Protein AF-A0AAV3M425-F1 (afdb_monomer)

Sequence (187 aa):
MWPFKRRKIAEQIAPPKRSAFTTDLYSALAKEKGFNGLDLPQPVINGVGMDSIDTSVPSFKGEQVYGVPGSQAAWYASQMFIGNNMCAIIAKHWLVDKACNMPARDAIRQGYDIDCDNDDDSAISKKLRKRDKKYRIQHHLKELIHFGRVYGGRLALFVVETSNPKEWYENPFNLDGVTKGMYKGIK

InterPro domains:
  IPR024459 Anti-CBASS protein Acb1-like, N-terminal domain [PF06381] (85-187)

pLDDT: mean 77.12, std 17.42, range [34.47, 95.56]

Mean predicted aligned error: 16.62 Å

Secondary structure (DSSP, 8-state):
-------------PPP---TT-THHHHHHHHHTT---------------S----S---HHHHTEETTEEHHHHHHHHTSSS-HHHHHHHHHTSHHHHHHHHHHHHHHTTT-------STTHHHHHHHHHHHHHHHTHHHHHHHHHHHHHHHS-----EEE--S-HHHHHHSPP-STT--TTTEEEE-

Organism: NCBI:txid1256988

Foldseek 3Di:
DDDDDDDPDPPPPPPPDDDPPDPCNVVSVCVVVVNPDDPDPDPDPPDDPPPDPPDDDDPVRPQQDLNHGVVLQVVLVVDPHSDPVVLVSVCVPPVNLCVQQVVLCVVPVVPDADDDPDPCCVVVRVVVVVVCVVQVVSVVSSVQSSVCSSRVGDDKDFQFADPDPVVQVVDDPDPVPRDPPRTDHID

Radius of gyration: 30.13 Å; Cα contacts (8 Å, |Δi|>4): 105; chains: 1; bounding box: 50×47×102 Å

Structure (mmCIF, N/CA/C/O backbone):
data_AF-A0AAV3M425-F1
#
_entry.id   AF-A0AAV3M425-F1
#
loop_
_atom_site.group_PDB
_atom_site.id
_atom_site.type_symbol
_atom_site.label_atom_id
_atom_site.label_alt_id
_atom_site.label_comp_id
_atom_site.label_asym_id
_atom_site.label_entity_id
_atom_site.label_seq_id
_atom_site.pdbx_PDB_ins_code
_atom_site.Cartn_x
_atom_site.Cartn_y
_atom_site.Cartn_z
_atom_site.occupancy
_atom_site.B_iso_or_equiv
_atom_site.auth_seq_id
_atom_site.auth_comp_id
_atom_site.auth_asym_id
_atom_site.auth_atom_id
_atom_site.pdbx_PDB_model_num
ATOM 1 N N . MET A 1 1 ? -25.494 15.776 -73.650 1.00 46.72 1 MET A N 1
ATOM 2 C CA . MET A 1 1 ? -24.246 16.569 -73.693 1.00 46.72 1 MET A CA 1
ATOM 3 C C . MET A 1 1 ? -24.403 17.724 -72.711 1.00 46.72 1 MET A C 1
ATOM 5 O O . MET A 1 1 ? -25.245 18.574 -72.945 1.00 46.72 1 MET A O 1
ATOM 9 N N . TRP A 1 2 ? -23.691 17.699 -71.580 1.00 34.47 2 TRP A N 1
ATOM 10 C CA . TRP A 1 2 ? -23.682 18.770 -70.567 1.00 34.47 2 TRP A CA 1
ATOM 11 C C . TRP A 1 2 ? -22.236 18.918 -70.055 1.00 34.47 2 TRP A C 1
ATOM 13 O O . TRP A 1 2 ? -21.690 17.914 -69.590 1.00 34.47 2 TRP A O 1
ATOM 23 N N . PRO A 1 3 ? -21.566 20.084 -70.163 1.00 57.50 3 PRO A N 1
ATOM 24 C CA . PRO A 1 3 ? -20.115 20.150 -70.001 1.00 57.50 3 PRO A CA 1
ATOM 25 C C . PRO A 1 3 ? -19.700 20.959 -68.765 1.00 57.50 3 PRO A C 1
ATOM 27 O O . PRO A 1 3 ? -19.306 22.104 -68.905 1.00 57.50 3 PRO A O 1
ATOM 30 N N . PHE A 1 4 ? -19.724 20.393 -67.553 1.00 57.34 4 PHE A N 1
ATOM 31 C CA . PHE A 1 4 ? -19.046 21.026 -66.406 1.00 57.34 4 PHE A CA 1
ATOM 32 C C . PHE A 1 4 ? -18.451 19.986 -65.454 1.00 57.34 4 PHE A C 1
ATOM 34 O O . PHE A 1 4 ? -19.080 19.532 -64.502 1.00 57.34 4 PHE A O 1
ATOM 41 N N . LYS A 1 5 ? -17.188 19.624 -65.701 1.00 56.72 5 LYS A N 1
ATOM 42 C CA . LYS A 1 5 ? -16.342 18.903 -64.744 1.00 56.72 5 LYS A CA 1
ATOM 43 C C . LYS A 1 5 ? -15.683 19.956 -63.846 1.00 56.72 5 LYS A C 1
ATOM 45 O O . LYS A 1 5 ? -14.863 20.736 -64.329 1.00 56.72 5 LYS A O 1
ATOM 50 N N . ARG A 1 6 ? -16.044 20.021 -62.557 1.00 59.50 6 ARG A N 1
ATOM 51 C CA . ARG A 1 6 ? -15.339 20.877 -61.583 1.00 59.50 6 ARG A CA 1
ATOM 52 C C . ARG A 1 6 ? -13.860 20.476 -61.564 1.00 59.50 6 ARG A C 1
ATOM 54 O O . ARG A 1 6 ? -13.539 19.325 -61.272 1.00 59.50 6 ARG A O 1
ATOM 61 N N . ARG A 1 7 ? -12.959 21.408 -61.887 1.00 54.16 7 ARG A N 1
ATOM 62 C CA . ARG A 1 7 ? -11.519 21.239 -61.647 1.00 54.16 7 ARG A CA 1
ATOM 63 C C . ARG A 1 7 ? -11.307 21.134 -60.134 1.00 54.16 7 ARG A C 1
ATOM 65 O O . ARG A 1 7 ? -11.795 21.990 -59.400 1.00 54.16 7 ARG A O 1
ATOM 72 N N . LYS A 1 8 ? -10.601 20.097 -59.668 1.00 51.38 8 LYS A N 1
ATOM 73 C CA . LYS A 1 8 ? -10.070 20.065 -58.298 1.00 51.38 8 LYS A CA 1
ATOM 74 C C . LYS A 1 8 ? -9.112 21.249 -58.168 1.00 51.38 8 LYS A C 1
ATOM 76 O O . LYS A 1 8 ? -8.099 21.294 -58.860 1.00 51.38 8 LYS A O 1
ATOM 81 N N . ILE A 1 9 ? -9.478 22.221 -57.342 1.00 49.22 9 ILE A N 1
ATOM 82 C CA . ILE A 1 9 ? -8.569 23.273 -56.892 1.00 49.22 9 ILE A CA 1
ATOM 83 C C . ILE A 1 9 ? -7.467 22.547 -56.117 1.00 49.22 9 ILE A C 1
ATOM 85 O O . ILE A 1 9 ? -7.778 21.747 -55.236 1.00 49.22 9 ILE A O 1
ATOM 89 N N . ALA A 1 10 ? -6.209 22.740 -56.513 1.00 46.97 10 ALA A N 1
ATOM 90 C CA . ALA A 1 10 ? -5.069 22.213 -55.776 1.00 46.97 10 ALA A CA 1
ATOM 91 C C . ALA A 1 10 ? -5.190 22.667 -54.316 1.00 46.97 10 ALA A C 1
ATOM 93 O O . ALA A 1 10 ? -5.374 23.860 -54.071 1.00 46.97 10 ALA A O 1
ATOM 94 N N . GLU A 1 11 ? -5.143 21.728 -53.369 1.00 51.75 11 GLU A N 1
ATOM 95 C CA . GLU A 1 11 ? -5.051 22.051 -51.946 1.00 51.75 11 GLU A CA 1
ATOM 96 C C . GLU A 1 11 ? -3.841 22.967 -51.756 1.00 51.75 11 GLU A C 1
ATOM 98 O O . GLU A 1 11 ? -2.690 22.544 -51.865 1.00 51.75 11 GLU A O 1
ATOM 103 N N . GLN A 1 12 ? -4.103 24.253 -51.531 1.00 49.75 12 GLN A N 1
ATOM 104 C CA . GLN A 1 12 ? -3.088 25.170 -51.050 1.00 49.75 12 GLN A CA 1
ATOM 105 C C . GLN A 1 12 ? -2.713 24.682 -49.654 1.00 49.75 12 GLN A C 1
ATOM 107 O O . GLN A 1 12 ? -3.492 24.814 -48.711 1.00 49.75 12 GLN A O 1
ATOM 112 N N . ILE A 1 13 ? -1.540 24.058 -49.551 1.00 57.22 13 ILE A N 1
ATOM 113 C CA . ILE A 1 13 ? -0.928 23.670 -48.283 1.00 57.22 13 ILE A CA 1
ATOM 114 C C . ILE A 1 13 ? -0.866 24.941 -47.433 1.00 57.22 13 ILE A C 1
ATOM 116 O O . ILE A 1 13 ? -0.171 25.895 -47.786 1.00 57.22 13 ILE A O 1
ATOM 120 N N . ALA A 1 14 ? -1.656 24.986 -46.360 1.00 57.91 14 ALA A N 1
ATOM 121 C CA . ALA A 1 14 ? -1.692 26.141 -45.477 1.00 57.91 14 ALA A CA 1
ATOM 122 C C . ALA A 1 14 ? -0.278 26.411 -44.928 1.00 57.91 14 ALA A C 1
ATOM 124 O O . ALA A 1 14 ? 0.427 25.456 -44.583 1.00 57.91 14 ALA A O 1
ATOM 125 N N . PRO A 1 15 ? 0.158 27.681 -44.834 1.00 59.84 15 PRO A N 1
ATOM 126 C CA . PRO A 1 15 ? 1.476 27.993 -44.303 1.00 59.84 15 PRO A CA 1
ATOM 127 C C . PRO A 1 15 ? 1.596 27.479 -42.858 1.00 59.84 15 PRO A C 1
ATOM 129 O O . PRO A 1 15 ? 0.633 27.583 -42.087 1.00 59.84 15 PRO A O 1
ATOM 132 N N . PRO A 1 16 ? 2.757 26.919 -42.468 1.00 60.53 16 PRO A N 1
ATOM 133 C CA . PRO A 1 16 ? 2.953 26.393 -41.124 1.00 60.53 16 PRO A CA 1
ATOM 134 C C . PRO A 1 16 ? 2.747 27.510 -40.095 1.00 60.53 16 PRO A C 1
ATOM 136 O O . PRO A 1 16 ? 3.246 28.625 -40.260 1.00 60.53 16 PRO A O 1
ATOM 139 N N . LYS A 1 17 ? 1.989 27.227 -39.029 1.00 58.78 17 LYS A N 1
ATOM 140 C CA . LYS A 1 17 ? 1.701 28.203 -37.969 1.00 58.78 17 LYS A CA 1
ATOM 141 C C . LYS A 1 17 ? 2.998 28.537 -37.225 1.00 58.78 17 LYS A C 1
ATOM 143 O O . LYS A 1 17 ? 3.513 27.720 -36.471 1.00 58.78 17 LYS A O 1
ATOM 148 N N . ARG A 1 18 ? 3.526 29.743 -37.438 1.00 57.94 18 ARG A N 1
ATOM 149 C CA . ARG A 1 18 ? 4.754 30.233 -36.797 1.00 57.94 18 ARG A CA 1
ATOM 150 C C . ARG A 1 18 ? 4.403 30.862 -35.447 1.00 57.94 18 ARG A C 1
ATOM 152 O O . ARG A 1 18 ? 3.951 32.001 -35.404 1.00 57.94 18 ARG A O 1
ATOM 159 N N . SER A 1 19 ? 4.584 30.127 -34.351 1.00 67.50 19 SER A N 1
ATOM 160 C CA . SER A 1 19 ? 4.481 30.677 -32.991 1.00 67.50 19 SER A CA 1
ATOM 161 C C . SER A 1 19 ? 5.735 30.348 -32.176 1.00 67.50 19 SER A C 1
ATOM 163 O O . SER A 1 19 ? 6.365 29.316 -32.396 1.00 67.50 19 SER A O 1
ATOM 165 N N . ALA A 1 20 ? 6.097 31.205 -31.220 1.00 59.50 20 ALA A N 1
ATOM 166 C CA . ALA A 1 20 ? 7.294 31.022 -30.390 1.00 59.50 20 ALA A CA 1
ATOM 167 C C . ALA A 1 20 ? 7.219 29.813 -29.430 1.00 59.50 20 ALA A C 1
ATOM 169 O O . ALA A 1 20 ? 8.228 29.440 -28.841 1.00 59.50 20 ALA A O 1
ATOM 170 N N . PHE A 1 21 ? 6.043 29.190 -29.287 1.00 54.78 21 PHE A N 1
ATOM 171 C CA . PHE A 1 21 ? 5.797 28.059 -28.382 1.00 54.78 21 PHE A CA 1
ATOM 172 C C . PHE A 1 21 ? 5.504 26.738 -29.109 1.00 54.78 21 PHE A C 1
ATOM 174 O O . PHE A 1 21 ? 5.242 25.725 -28.466 1.00 54.78 21 PHE A O 1
ATOM 181 N N . THR A 1 22 ? 5.541 26.719 -30.443 1.00 60.34 22 THR A N 1
ATOM 182 C CA . THR A 1 22 ? 5.334 25.496 -31.231 1.00 60.34 22 THR A CA 1
ATOM 183 C C . THR A 1 22 ? 6.667 24.828 -31.546 1.00 60.34 22 THR A C 1
ATOM 185 O O . THR A 1 22 ? 7.549 25.452 -32.135 1.00 60.34 22 THR A O 1
ATOM 188 N N . THR A 1 23 ? 6.786 23.539 -31.218 1.00 62.94 23 THR A N 1
ATOM 189 C CA . THR A 1 23 ? 7.969 22.699 -31.489 1.00 62.94 23 THR A CA 1
ATOM 190 C C . THR A 1 23 ? 8.286 22.544 -32.978 1.00 62.94 23 THR A C 1
ATOM 192 O O . THR A 1 23 ? 9.410 22.206 -33.338 1.00 62.94 23 THR A O 1
ATOM 195 N N . ASP A 1 24 ? 7.330 22.857 -33.852 1.00 60.31 24 ASP A N 1
ATOM 196 C CA . ASP A 1 24 ? 7.464 22.707 -35.303 1.00 60.31 24 ASP A CA 1
ATOM 197 C C . ASP A 1 24 ? 8.192 23.884 -35.981 1.00 60.31 24 ASP A C 1
ATOM 199 O O . ASP A 1 24 ? 8.465 23.842 -37.180 1.00 60.31 24 ASP A O 1
ATOM 203 N N . LEU A 1 25 ? 8.526 24.950 -35.237 1.00 64.12 25 LEU A N 1
ATOM 204 C CA . LEU A 1 25 ? 9.147 26.154 -35.804 1.00 64.12 25 LEU A CA 1
ATOM 205 C C . LEU A 1 25 ? 10.538 25.861 -36.391 1.00 64.12 25 LEU A C 1
ATOM 207 O O . LEU A 1 25 ? 10.851 26.284 -37.504 1.00 64.12 25 LEU A O 1
ATOM 211 N N . TYR A 1 26 ? 11.372 25.127 -35.652 1.00 64.56 26 TYR A N 1
ATOM 212 C CA . TYR A 1 26 ? 12.756 24.857 -36.049 1.00 64.56 26 TYR A CA 1
ATOM 213 C C . TYR A 1 26 ? 12.850 23.840 -37.190 1.00 64.56 26 TYR A C 1
ATOM 215 O O . TYR A 1 26 ? 13.653 24.023 -38.104 1.00 64.56 26 TYR A O 1
ATOM 223 N N . SER A 1 27 ? 11.999 22.811 -37.186 1.00 63.69 27 SER A N 1
ATOM 224 C CA . SER A 1 27 ? 11.943 21.813 -38.260 1.00 63.69 27 SER A CA 1
ATOM 225 C C . SER A 1 27 ? 11.411 22.411 -39.566 1.00 63.69 27 SER A C 1
ATOM 227 O O . SER A 1 27 ? 11.959 22.130 -40.632 1.00 63.69 27 SER A O 1
ATOM 229 N N . ALA A 1 28 ? 10.411 23.298 -39.501 1.00 63.97 28 ALA A N 1
ATOM 230 C CA . ALA A 1 28 ? 9.904 24.017 -40.670 1.00 63.97 28 ALA A CA 1
ATOM 231 C C . ALA A 1 28 ? 10.956 24.966 -41.276 1.00 63.97 28 ALA A C 1
ATOM 233 O O . ALA A 1 28 ? 11.146 24.982 -42.492 1.00 63.97 28 ALA A O 1
ATOM 234 N N . LEU A 1 29 ? 11.687 25.711 -40.437 1.00 65.75 29 LEU A N 1
ATOM 235 C CA . LEU A 1 29 ? 12.702 26.674 -40.882 1.00 65.75 29 LEU A CA 1
ATOM 236 C C . LEU A 1 29 ? 13.940 25.982 -41.481 1.00 65.75 29 LEU A C 1
ATOM 238 O O . LEU A 1 29 ? 14.497 26.462 -42.469 1.00 65.75 29 LEU A O 1
ATOM 242 N N . ALA A 1 30 ? 14.343 24.830 -40.935 1.00 64.69 30 ALA A N 1
ATOM 243 C CA . ALA A 1 30 ? 15.419 24.010 -41.497 1.00 64.69 30 ALA A CA 1
ATOM 244 C C . ALA A 1 30 ? 15.072 23.488 -42.904 1.00 64.69 30 ALA A C 1
ATOM 246 O O . ALA A 1 30 ? 15.904 23.544 -43.811 1.00 64.69 30 ALA A O 1
ATOM 247 N N . LYS A 1 31 ? 13.818 23.064 -43.107 1.00 63.09 31 LYS A N 1
ATOM 248 C CA . LYS A 1 31 ? 13.322 22.553 -44.391 1.00 63.09 31 LYS A CA 1
ATOM 249 C C . LYS A 1 31 ? 13.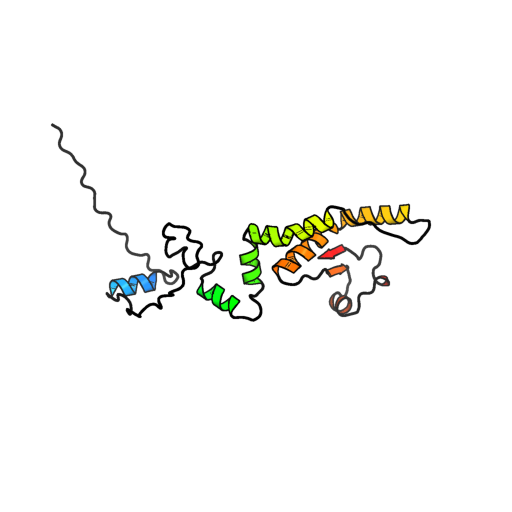214 23.650 -45.457 1.00 63.09 31 LYS A C 1
ATOM 251 O O . LYS A 1 31 ? 13.582 23.415 -46.604 1.00 63.09 31 LYS A O 1
ATOM 256 N N . GLU A 1 32 ? 12.779 24.856 -45.079 1.00 64.81 32 GLU A N 1
ATOM 257 C CA . GLU A 1 32 ? 12.749 26.028 -45.976 1.00 64.81 32 GLU A CA 1
ATOM 258 C C . GLU A 1 32 ? 14.152 26.445 -46.450 1.00 64.81 32 GLU A C 1
ATOM 260 O O . GLU A 1 32 ? 14.312 26.882 -47.587 1.00 64.81 32 GLU A O 1
ATOM 265 N N . LYS A 1 33 ? 15.184 26.281 -45.611 1.00 71.19 33 LYS A N 1
ATOM 266 C CA . LYS A 1 33 ? 16.578 26.617 -45.953 1.00 71.19 33 LYS A CA 1
ATOM 267 C C . LYS A 1 33 ? 17.333 25.501 -46.689 1.00 71.19 33 LYS A C 1
ATOM 269 O O . LYS A 1 33 ? 18.542 25.619 -46.874 1.00 71.19 33 LYS A O 1
ATOM 274 N N . GLY A 1 34 ? 16.650 24.429 -47.099 1.00 66.06 34 GLY A N 1
ATOM 275 C CA . GLY A 1 34 ? 17.263 23.310 -47.824 1.00 66.06 34 GLY A CA 1
ATOM 276 C C . GLY A 1 34 ? 18.212 22.456 -46.978 1.00 66.06 34 GLY A C 1
ATOM 277 O O . GLY A 1 34 ? 19.023 21.712 -47.526 1.00 66.06 34 GLY A O 1
ATOM 278 N N . PHE A 1 35 ? 18.135 22.554 -45.647 1.00 64.44 35 PHE A N 1
ATOM 279 C CA . PHE A 1 35 ? 18.927 21.722 -44.752 1.00 64.44 35 PHE A CA 1
ATOM 280 C C . PHE A 1 35 ? 18.241 20.361 -44.586 1.00 64.44 35 PHE A C 1
ATOM 282 O O . PHE A 1 35 ? 17.275 20.227 -43.837 1.00 64.44 35 PHE A O 1
ATOM 289 N N . ASN A 1 36 ? 18.755 19.345 -45.280 1.00 61.75 36 ASN A N 1
ATOM 290 C CA . ASN A 1 36 ? 18.245 17.970 -45.224 1.00 61.75 36 ASN A CA 1
ATOM 291 C C . ASN A 1 36 ? 18.777 17.158 -44.022 1.00 61.75 36 ASN A C 1
ATOM 293 O O . ASN A 1 36 ? 18.603 15.945 -43.984 1.00 61.75 36 ASN A O 1
ATOM 297 N N . GLY A 1 37 ? 19.385 17.815 -43.027 1.00 63.78 37 GLY A N 1
ATOM 298 C CA . GLY A 1 37 ? 20.057 17.146 -41.911 1.00 63.78 37 GLY A CA 1
ATOM 299 C C . GLY A 1 37 ? 21.507 16.771 -42.230 1.00 63.78 37 GLY A C 1
ATOM 300 O O . GLY A 1 37 ? 21.940 16.811 -43.379 1.00 63.78 37 GLY A O 1
ATOM 301 N N . LEU A 1 38 ? 22.273 16.436 -41.190 1.00 66.56 38 LEU A N 1
ATOM 302 C CA . LEU A 1 38 ? 23.555 15.747 -41.338 1.00 66.56 38 LEU A CA 1
ATOM 303 C C . LEU A 1 38 ? 23.255 14.258 -41.505 1.00 66.56 38 LEU A C 1
ATOM 305 O O . LEU A 1 38 ? 22.615 13.673 -40.631 1.00 66.56 38 LEU A O 1
ATOM 309 N N . ASP A 1 39 ? 23.723 13.666 -42.603 1.00 58.19 39 ASP A N 1
ATOM 310 C CA . ASP A 1 39 ? 23.582 12.237 -42.900 1.00 58.19 39 ASP A CA 1
ATOM 311 C C . ASP A 1 39 ? 24.575 11.441 -42.032 1.00 58.19 39 ASP A C 1
ATOM 313 O O . ASP A 1 39 ? 25.601 10.930 -42.479 1.00 58.19 39 ASP A O 1
ATOM 317 N N . LEU A 1 40 ? 24.339 11.468 -40.719 1.00 61.44 40 LEU A N 1
ATOM 318 C CA . LEU A 1 40 ? 25.106 10.695 -39.756 1.00 61.44 40 LEU A CA 1
ATOM 319 C C . LEU A 1 40 ? 24.694 9.228 -39.914 1.00 61.44 40 LEU A C 1
ATOM 321 O O . LEU A 1 40 ? 23.492 8.947 -39.890 1.00 61.44 40 LEU A O 1
ATOM 325 N N . PRO A 1 41 ? 25.647 8.286 -40.043 1.00 54.75 41 PRO A N 1
ATOM 326 C CA . PRO A 1 41 ? 25.316 6.873 -40.117 1.00 54.75 41 PRO A CA 1
ATOM 327 C C . PRO A 1 41 ? 24.584 6.490 -38.832 1.00 54.75 41 PRO A C 1
ATOM 329 O O . PRO A 1 41 ? 25.164 6.493 -37.744 1.00 54.75 41 PRO A O 1
ATOM 332 N N . GLN A 1 42 ? 23.287 6.212 -38.947 1.00 52.88 42 GLN A N 1
ATOM 333 C CA . GLN A 1 42 ? 22.519 5.730 -37.810 1.00 52.88 42 GLN A CA 1
ATOM 334 C C . GLN A 1 42 ? 23.095 4.372 -37.395 1.00 52.88 42 GLN A C 1
ATOM 336 O O . GLN A 1 42 ? 23.329 3.525 -38.264 1.00 52.88 42 GLN A O 1
ATOM 341 N N . PRO A 1 43 ? 23.356 4.139 -36.097 1.00 49.69 43 PRO A N 1
ATOM 342 C CA . PRO A 1 43 ? 23.822 2.841 -35.645 1.00 49.69 43 PRO A CA 1
ATOM 343 C C . PRO A 1 43 ? 22.748 1.793 -35.956 1.00 49.69 43 PRO A C 1
ATOM 345 O O . PRO A 1 43 ? 21.673 1.778 -35.362 1.00 49.69 43 PRO A O 1
ATOM 348 N N . VAL A 1 44 ? 23.043 0.919 -36.915 1.00 51.09 44 VAL A N 1
ATOM 349 C CA . VAL A 1 44 ? 22.223 -0.249 -37.238 1.00 51.09 44 VAL A CA 1
ATOM 350 C C . VAL A 1 44 ? 22.398 -1.281 -36.130 1.00 51.09 44 VAL A C 1
ATOM 352 O O . VAL A 1 44 ? 23.460 -1.881 -35.972 1.00 51.09 44 VAL A O 1
ATOM 355 N N . ILE A 1 45 ? 21.347 -1.473 -35.336 1.00 48.81 45 ILE A N 1
ATOM 356 C CA . ILE A 1 45 ? 21.294 -2.515 -34.312 1.00 48.81 45 ILE A CA 1
ATOM 357 C C . ILE A 1 45 ? 21.020 -3.848 -35.021 1.00 48.81 45 ILE A C 1
ATOM 359 O O . ILE A 1 45 ? 19.879 -4.175 -35.338 1.00 48.81 45 ILE A O 1
ATOM 363 N N . ASN A 1 46 ? 22.070 -4.634 -35.269 1.00 41.00 46 ASN A N 1
ATOM 364 C CA . ASN A 1 46 ? 21.943 -6.022 -35.722 1.00 41.00 46 ASN A CA 1
ATOM 365 C C . ASN A 1 46 ? 21.589 -6.919 -34.527 1.00 41.00 46 ASN A C 1
ATOM 367 O O . ASN A 1 46 ? 22.451 -7.543 -33.914 1.00 41.00 46 ASN A O 1
ATOM 371 N N . GLY A 1 47 ? 20.305 -6.947 -34.181 1.00 44.34 47 GLY A N 1
ATOM 372 C CA . GLY A 1 47 ? 19.766 -7.782 -33.113 1.00 44.34 47 GLY A CA 1
ATOM 373 C C . GLY A 1 47 ? 18.254 -7.655 -33.062 1.00 44.34 47 GLY A C 1
ATOM 374 O O . GLY A 1 47 ? 17.719 -6.819 -32.341 1.00 44.34 47 GLY A O 1
ATOM 375 N N . VAL A 1 48 ? 17.561 -8.457 -33.867 1.00 43.88 48 VAL A N 1
ATOM 376 C CA . VAL A 1 48 ? 16.097 -8.520 -33.871 1.00 43.88 48 VAL A CA 1
ATOM 377 C C . VAL A 1 48 ? 15.655 -9.287 -32.624 1.00 43.88 48 VAL A C 1
ATOM 379 O O . VAL A 1 48 ? 15.884 -10.490 -32.515 1.00 43.88 48 VAL A O 1
ATOM 382 N N . GLY A 1 49 ? 15.042 -8.592 -31.665 1.00 46.44 49 GLY A N 1
ATOM 383 C CA . GLY A 1 49 ? 14.236 -9.244 -30.639 1.00 46.44 49 GLY A CA 1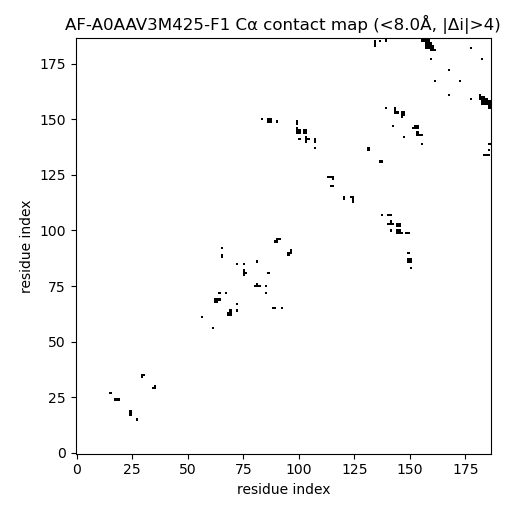
ATOM 384 C C . GLY A 1 49 ? 13.054 -9.927 -31.322 1.00 46.44 49 GLY A C 1
ATOM 385 O O . GLY A 1 49 ? 12.272 -9.275 -32.009 1.00 46.44 49 GLY A O 1
ATOM 386 N N . MET A 1 50 ? 12.970 -11.247 -31.186 1.00 46.53 50 MET A N 1
ATOM 387 C CA . MET A 1 50 ? 12.015 -12.112 -31.876 1.00 46.53 50 MET A CA 1
ATOM 388 C C . MET A 1 50 ? 10.635 -12.058 -31.201 1.00 46.53 50 MET A C 1
ATOM 390 O O . MET A 1 50 ? 10.176 -13.039 -30.629 1.00 46.53 50 MET A O 1
ATOM 394 N N . ASP A 1 51 ? 9.997 -10.891 -31.242 1.00 46.41 51 ASP A N 1
ATOM 395 C CA . ASP A 1 51 ? 8.550 -10.738 -31.063 1.00 46.41 51 ASP A CA 1
ATOM 396 C C . ASP A 1 51 ? 8.082 -9.630 -32.020 1.00 46.41 51 ASP A C 1
ATOM 398 O O . ASP A 1 51 ? 7.960 -8.455 -31.669 1.00 46.41 51 ASP A O 1
ATOM 402 N N . SER A 1 52 ? 7.982 -9.994 -33.303 1.00 39.06 52 SER A N 1
ATOM 403 C CA . SER A 1 52 ? 7.575 -9.076 -34.366 1.00 39.06 52 SER A CA 1
ATOM 404 C C . SER A 1 52 ? 6.056 -8.947 -34.379 1.00 39.06 52 SER A C 1
ATOM 406 O O . SER A 1 52 ? 5.351 -9.874 -34.780 1.00 39.06 52 SER A O 1
ATOM 408 N N . ILE A 1 53 ? 5.546 -7.774 -33.995 1.00 43.09 53 ILE A N 1
ATOM 409 C CA . ILE A 1 53 ? 4.230 -7.325 -34.447 1.00 43.09 53 ILE A CA 1
ATOM 410 C C . ILE A 1 53 ? 4.440 -6.686 -35.830 1.00 43.09 53 ILE A C 1
ATOM 412 O O . ILE A 1 53 ? 4.772 -5.509 -35.982 1.00 43.09 53 ILE A O 1
ATOM 416 N N . ASP A 1 54 ? 4.335 -7.513 -36.867 1.00 43.66 54 ASP A N 1
ATOM 417 C CA . ASP A 1 54 ? 4.419 -7.073 -38.257 1.00 43.66 54 ASP A CA 1
ATOM 418 C C . ASP A 1 54 ? 3.259 -6.119 -38.564 1.00 43.66 54 ASP A C 1
ATOM 420 O O . ASP A 1 54 ? 2.123 -6.542 -38.766 1.00 43.66 54 ASP A O 1
ATOM 424 N N . THR A 1 55 ? 3.542 -4.816 -38.558 1.00 42.09 55 THR A N 1
ATOM 425 C CA . THR A 1 55 ? 3.092 -3.782 -39.511 1.00 42.09 55 THR A CA 1
ATOM 426 C C . THR A 1 55 ? 3.589 -2.448 -38.964 1.00 42.09 55 THR A C 1
ATOM 428 O O . THR A 1 55 ? 3.079 -1.970 -37.954 1.00 42.09 55 THR A O 1
ATOM 431 N N . SER A 1 56 ? 4.604 -1.878 -39.623 1.00 51.25 56 SER A N 1
ATOM 432 C CA . SER A 1 56 ? 5.163 -0.528 -39.440 1.00 51.25 56 SER A CA 1
ATOM 433 C C . SER A 1 56 ? 4.437 0.333 -38.397 1.00 51.25 56 SER A C 1
ATOM 435 O O . SER A 1 56 ? 3.501 1.077 -38.719 1.00 51.25 56 SER A O 1
ATOM 437 N N . VAL A 1 57 ? 4.870 0.253 -37.136 1.00 50.69 57 VAL A N 1
ATOM 438 C CA . VAL A 1 57 ? 4.481 1.260 -36.150 1.00 50.69 57 VAL A CA 1
ATOM 439 C C . VAL A 1 57 ? 4.983 2.609 -36.678 1.00 50.69 57 VAL A C 1
ATOM 441 O O . VAL A 1 57 ? 6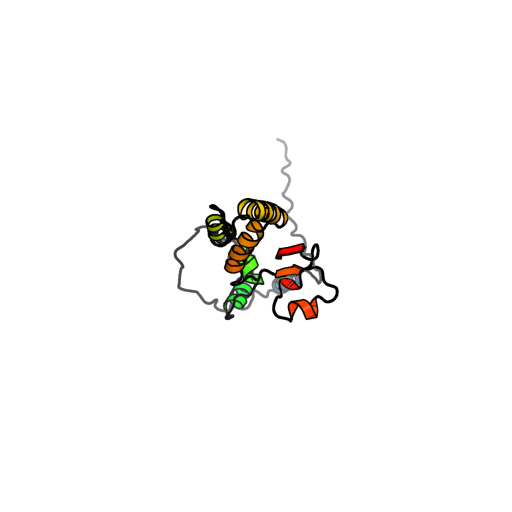.166 2.722 -37.003 1.00 50.69 57 VAL A O 1
ATOM 444 N N . PRO A 1 58 ? 4.117 3.632 -36.828 1.00 49.47 58 PRO A N 1
ATOM 445 C CA . PRO A 1 58 ? 4.557 4.958 -37.251 1.00 49.47 58 PRO A CA 1
ATOM 446 C C . PRO A 1 58 ? 5.733 5.392 -36.374 1.00 49.47 58 PRO A C 1
ATOM 448 O O . PRO A 1 58 ? 5.702 5.115 -35.178 1.00 49.47 58 PRO A O 1
ATOM 451 N N . SER A 1 59 ? 6.734 6.092 -36.913 1.00 50.03 59 SER A N 1
ATOM 452 C CA . SER A 1 59 ? 7.914 6.540 -36.143 1.00 50.03 59 SER A CA 1
ATOM 453 C C . SER A 1 59 ? 7.549 7.253 -34.828 1.00 50.03 59 SER A C 1
ATOM 455 O O . SER A 1 59 ? 8.287 7.174 -33.856 1.00 50.03 59 SER A O 1
ATOM 457 N N . PHE A 1 60 ? 6.366 7.875 -34.758 1.00 52.56 60 PHE A N 1
ATOM 458 C CA . PHE A 1 60 ? 5.811 8.471 -33.539 1.00 52.56 60 PHE A CA 1
ATOM 459 C C . PHE A 1 60 ? 5.463 7.457 -32.424 1.00 52.56 60 PHE A C 1
ATOM 461 O O . PHE A 1 60 ? 5.506 7.791 -31.246 1.00 52.56 60 PHE A O 1
ATOM 468 N N . LYS A 1 61 ? 5.113 6.216 -32.780 1.00 50.44 61 LYS A N 1
ATOM 469 C CA . LYS A 1 61 ? 4.861 5.095 -31.860 1.00 50.44 61 LYS A CA 1
ATOM 470 C C . LYS A 1 61 ? 6.093 4.212 -31.628 1.00 50.44 61 LYS A C 1
ATOM 472 O O . LYS A 1 61 ? 6.155 3.571 -30.587 1.00 50.44 61 LYS A O 1
ATOM 477 N N . GLY A 1 62 ? 7.039 4.169 -32.569 1.00 50.16 62 GLY A N 1
ATOM 478 C CA . GLY A 1 62 ? 8.203 3.270 -32.514 1.00 50.16 62 GLY A CA 1
ATOM 479 C C . GLY A 1 62 ? 9.223 3.599 -31.419 1.00 50.16 62 GLY A C 1
ATOM 480 O O . GLY A 1 62 ? 9.958 2.721 -30.989 1.00 50.16 62 GLY A O 1
ATOM 481 N N . GLU A 1 63 ? 9.233 4.836 -30.924 1.00 55.56 63 GLU A N 1
ATOM 482 C CA . GLU A 1 63 ? 10.198 5.298 -29.916 1.00 55.56 63 GLU A CA 1
ATOM 483 C C . GLU A 1 63 ? 9.593 5.509 -28.524 1.00 55.56 63 GLU A C 1
ATOM 485 O O . GLU A 1 63 ? 10.282 5.975 -27.622 1.00 55.56 63 GLU A O 1
ATOM 490 N N . GLN A 1 64 ? 8.308 5.211 -28.324 1.00 59.12 64 GLN A N 1
ATOM 491 C CA . GLN A 1 64 ? 7.612 5.515 -27.073 1.00 59.12 64 GLN A CA 1
ATOM 492 C C . GLN A 1 64 ? 7.455 4.249 -26.227 1.00 59.12 64 GLN A C 1
ATOM 494 O O . GLN A 1 64 ? 6.528 3.462 -26.417 1.00 59.12 64 GLN A O 1
ATOM 499 N N . VAL A 1 65 ? 8.338 4.067 -25.248 1.00 65.50 65 VAL A N 1
ATOM 500 C CA . VAL A 1 65 ? 8.232 2.994 -24.254 1.00 65.50 65 VAL A CA 1
ATOM 501 C C . VAL A 1 65 ? 7.199 3.425 -23.213 1.00 65.50 65 VAL A C 1
ATOM 503 O O . VAL A 1 65 ? 7.428 4.358 -22.450 1.00 65.50 65 VAL A O 1
ATOM 506 N N . TYR A 1 66 ? 6.022 2.792 -23.210 1.00 69.81 66 TYR A N 1
ATOM 507 C CA . TYR A 1 66 ? 4.900 3.134 -22.314 1.00 69.81 66 TYR A CA 1
ATOM 508 C C . TYR A 1 66 ? 4.448 4.612 -22.383 1.00 69.81 66 TYR A C 1
ATOM 510 O O . TYR A 1 66 ? 3.970 5.172 -21.397 1.00 69.81 66 TYR A O 1
ATOM 518 N N . GLY A 1 67 ? 4.574 5.250 -23.554 1.00 75.81 67 GLY A N 1
ATOM 519 C CA . GLY A 1 67 ? 4.224 6.666 -23.749 1.00 75.81 67 GLY A CA 1
ATOM 520 C C . GLY A 1 67 ? 5.296 7.659 -23.283 1.00 75.81 67 GLY A C 1
ATOM 521 O O . GLY A 1 67 ? 5.003 8.849 -23.175 1.00 75.81 67 GLY A O 1
ATOM 522 N N . VAL A 1 68 ? 6.507 7.173 -22.992 1.00 80.06 68 VAL A N 1
ATOM 523 C CA . VAL A 1 68 ? 7.697 7.972 -22.676 1.00 80.06 68 VAL A CA 1
ATOM 524 C C . VAL A 1 68 ? 8.704 7.846 -23.820 1.00 80.06 68 VAL A C 1
ATOM 526 O O . VAL A 1 68 ? 8.947 6.721 -24.270 1.00 80.06 68 VAL A O 1
ATOM 529 N N . PRO A 1 69 ? 9.334 8.950 -24.272 1.00 85.31 69 PRO A N 1
ATOM 530 C CA . PRO A 1 69 ? 10.387 8.885 -25.277 1.00 85.31 69 PRO A CA 1
ATOM 531 C C . PRO A 1 69 ? 11.494 7.915 -24.855 1.00 85.31 69 PRO A C 1
ATOM 533 O O . PRO A 1 69 ? 11.949 7.948 -23.711 1.00 85.31 69 PRO A O 1
ATOM 536 N N . GLY A 1 70 ? 11.958 7.069 -25.773 1.00 83.25 70 GLY A N 1
ATOM 537 C CA . GLY A 1 70 ? 12.908 5.993 -25.485 1.00 83.25 70 GLY A CA 1
ATOM 538 C C . GLY A 1 70 ? 14.199 6.485 -24.831 1.00 83.25 70 GLY A C 1
ATOM 539 O O . GLY A 1 70 ? 14.714 5.832 -23.929 1.00 83.25 70 GLY A O 1
ATOM 540 N N . SER A 1 71 ? 14.665 7.685 -25.188 1.00 85.81 71 SER A N 1
ATOM 541 C CA . SER A 1 71 ? 15.811 8.343 -24.548 1.00 85.81 71 SER A CA 1
ATOM 542 C C . SER A 1 71 ? 15.572 8.680 -23.071 1.00 85.81 71 SER A C 1
ATOM 544 O O . SER A 1 71 ? 16.468 8.503 -22.247 1.00 85.81 71 SER A O 1
ATOM 546 N N . GLN A 1 72 ? 14.362 9.111 -22.705 1.00 85.25 72 GLN A N 1
ATOM 547 C CA . GLN A 1 72 ? 13.987 9.367 -21.311 1.00 85.25 72 GLN A CA 1
ATOM 548 C C . GLN A 1 72 ? 13.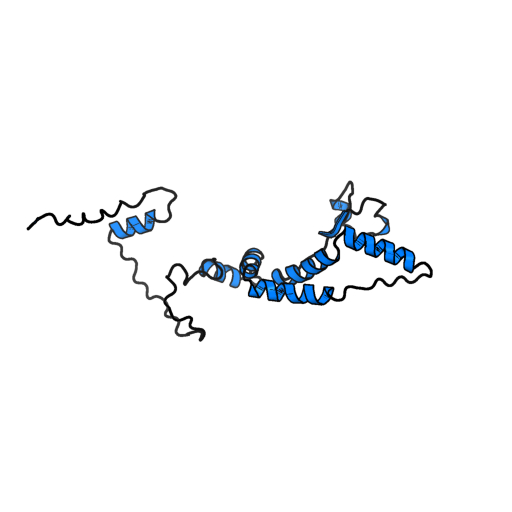837 8.057 -20.531 1.00 85.25 72 GLN A C 1
ATOM 550 O O . GLN A 1 72 ? 14.314 7.955 -19.402 1.00 85.25 72 GLN A O 1
ATOM 555 N N . ALA A 1 73 ? 13.228 7.035 -21.140 1.00 85.00 73 ALA A N 1
ATOM 556 C CA . ALA A 1 73 ? 13.122 5.710 -20.533 1.00 85.00 73 ALA A CA 1
ATOM 557 C C . ALA A 1 73 ? 14.511 5.090 -20.283 1.00 85.00 73 ALA A C 1
ATOM 559 O O . ALA A 1 73 ? 14.762 4.564 -19.199 1.00 85.00 73 ALA A O 1
ATOM 560 N N . ALA A 1 74 ? 15.434 5.218 -21.241 1.00 86.25 74 ALA A N 1
ATOM 561 C CA . ALA A 1 74 ? 16.818 4.768 -21.110 1.00 86.25 74 ALA A CA 1
ATOM 562 C C . ALA A 1 74 ? 17.582 5.535 -20.018 1.00 86.25 74 ALA A C 1
ATOM 564 O O . ALA A 1 74 ? 18.343 4.931 -19.265 1.00 86.25 74 ALA A O 1
ATOM 565 N N . TRP A 1 75 ? 17.346 6.844 -19.877 1.00 88.50 75 TR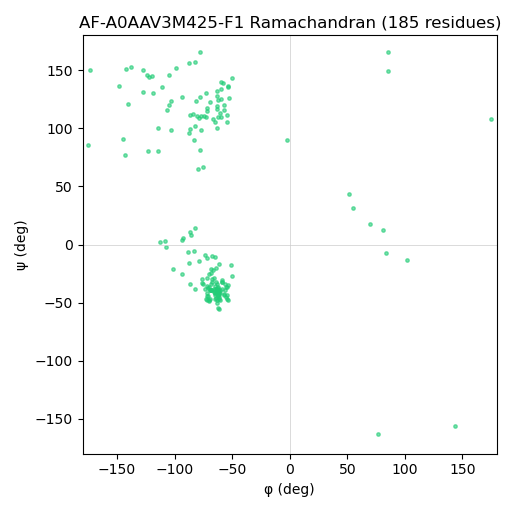P A N 1
ATOM 566 C CA . TRP A 1 75 ? 17.937 7.638 -18.798 1.00 88.50 75 TRP A CA 1
ATOM 567 C C . TRP A 1 75 ? 17.495 7.141 -17.416 1.00 88.50 75 TRP A C 1
ATOM 569 O O . TRP A 1 75 ? 18.347 6.911 -16.560 1.00 88.50 75 TRP A O 1
ATOM 579 N N . TYR A 1 76 ? 16.196 6.893 -17.210 1.00 88.25 76 TYR A N 1
ATOM 580 C CA . TYR A 1 76 ? 15.705 6.292 -15.964 1.00 88.25 76 TYR A CA 1
ATOM 581 C C . TYR A 1 76 ? 16.276 4.882 -15.745 1.00 88.25 76 TYR A C 1
ATOM 583 O O . TYR A 1 76 ? 16.671 4.550 -14.632 1.00 88.25 76 TYR A O 1
ATOM 591 N N . ALA A 1 77 ? 16.376 4.067 -16.799 1.00 86.38 77 ALA A N 1
ATOM 592 C CA . ALA A 1 77 ? 16.922 2.710 -16.720 1.00 86.38 77 ALA A CA 1
ATOM 593 C C . ALA A 1 77 ? 18.434 2.659 -16.429 1.00 86.38 77 ALA A C 1
ATOM 595 O O . ALA A 1 77 ? 18.912 1.667 -15.890 1.00 86.38 77 ALA A O 1
ATOM 596 N N . SER A 1 78 ? 19.187 3.714 -16.761 1.00 88.88 78 SER A N 1
ATOM 597 C CA . SER A 1 78 ? 20.624 3.807 -16.456 1.00 88.88 78 SER A CA 1
ATOM 598 C C . SER A 1 78 ? 20.935 4.029 -14.971 1.00 88.88 78 SER A C 1
ATOM 600 O O . SER A 1 78 ? 22.089 3.923 -14.558 1.00 88.88 78 SER A O 1
ATOM 602 N N . GLN A 1 79 ? 19.924 4.344 -14.159 1.00 88.62 79 GLN A N 1
ATOM 603 C CA . GLN A 1 79 ? 20.068 4.550 -12.722 1.00 88.62 79 GLN A CA 1
ATOM 604 C C . GLN A 1 79 ? 19.922 3.225 -11.969 1.00 88.62 79 GLN A C 1
ATOM 606 O O . GLN A 1 79 ? 19.258 2.302 -12.431 1.00 88.62 79 GLN A O 1
ATOM 611 N N . MET A 1 80 ? 20.485 3.143 -10.758 1.00 87.25 80 MET A N 1
ATOM 612 C CA . MET A 1 80 ? 20.326 1.960 -9.896 1.00 87.25 80 MET A CA 1
ATOM 613 C C . MET A 1 80 ? 18.849 1.667 -9.577 1.00 87.25 80 MET A C 1
ATOM 615 O O . MET A 1 80 ? 18.458 0.512 -9.425 1.00 87.25 80 MET A O 1
ATOM 619 N N . PHE A 1 81 ? 18.023 2.711 -9.493 1.00 89.50 81 PHE A N 1
ATOM 620 C CA . PHE A 1 81 ? 16.576 2.614 -9.371 1.00 89.50 81 PHE A CA 1
ATOM 621 C C . PHE A 1 81 ? 15.921 3.469 -10.452 1.00 89.50 81 PHE A C 1
ATOM 623 O O . PHE A 1 81 ? 16.241 4.645 -10.587 1.00 89.50 81 PHE A O 1
ATOM 630 N N . ILE A 1 82 ? 14.957 2.888 -11.170 1.00 89.00 82 ILE A N 1
ATOM 631 C CA . ILE A 1 82 ? 14.276 3.519 -12.311 1.00 89.00 82 ILE A CA 1
ATOM 632 C C . ILE A 1 82 ? 13.441 4.757 -11.926 1.00 89.00 82 ILE A C 1
ATOM 634 O O . ILE A 1 82 ? 12.981 5.509 -12.782 1.00 89.00 82 ILE A O 1
ATOM 638 N N . GLY A 1 83 ? 13.246 4.984 -10.625 1.00 90.50 83 GLY A N 1
ATOM 639 C CA . GLY A 1 83 ? 12.534 6.132 -10.086 1.00 90.50 83 GLY A CA 1
ATOM 640 C C . GLY A 1 83 ? 11.020 5.932 -10.029 1.00 90.50 83 GLY A C 1
ATOM 641 O O . GLY A 1 83 ? 10.406 5.278 -10.875 1.00 90.50 83 GLY A O 1
ATOM 642 N N . ASN A 1 84 ? 10.390 6.575 -9.042 1.00 91.38 84 ASN A N 1
ATOM 643 C CA . ASN A 1 84 ? 8.948 6.457 -8.799 1.00 91.38 84 ASN A CA 1
ATOM 644 C C . ASN A 1 84 ? 8.106 6.881 -10.012 1.00 91.38 84 ASN A C 1
ATOM 646 O O . ASN A 1 84 ? 7.043 6.312 -10.253 1.00 91.38 84 ASN A O 1
ATOM 650 N N . ASN A 1 85 ? 8.586 7.853 -10.793 1.00 90.81 85 ASN A N 1
ATOM 651 C CA . ASN A 1 85 ? 7.885 8.343 -11.978 1.00 90.81 85 ASN A CA 1
ATOM 652 C C . ASN A 1 85 ? 7.773 7.259 -13.052 1.00 90.81 85 ASN A C 1
ATOM 654 O O . ASN A 1 85 ? 6.685 7.027 -13.576 1.00 90.81 85 ASN A O 1
ATOM 658 N N . MET A 1 86 ? 8.873 6.564 -13.350 1.00 91.25 86 MET A N 1
ATOM 659 C CA . MET A 1 86 ? 8.859 5.508 -14.356 1.00 91.25 86 MET A CA 1
ATOM 660 C C . MET A 1 86 ? 8.095 4.277 -13.851 1.00 91.25 86 MET A C 1
ATOM 662 O O . MET A 1 86 ? 7.304 3.711 -14.603 1.00 91.25 86 MET A O 1
ATOM 666 N N . CYS A 1 87 ? 8.211 3.931 -12.560 1.00 92.19 87 CYS A N 1
ATOM 667 C CA . CYS A 1 87 ? 7.363 2.913 -11.926 1.00 92.19 87 CYS A CA 1
ATOM 668 C C . CYS A 1 87 ? 5.867 3.209 -12.113 1.00 92.19 87 CYS A C 1
ATOM 670 O O . CYS A 1 87 ? 5.113 2.327 -12.516 1.00 92.19 87 CYS A O 1
ATOM 672 N N . ALA A 1 88 ? 5.434 4.453 -11.879 1.00 92.12 88 ALA A N 1
ATOM 673 C CA . ALA A 1 88 ? 4.036 4.850 -12.044 1.00 92.12 88 ALA A CA 1
ATOM 674 C C . ALA A 1 88 ? 3.560 4.747 -13.503 1.00 92.12 88 ALA A C 1
ATOM 676 O O . ALA A 1 88 ? 2.391 4.461 -13.752 1.00 92.12 88 ALA A O 1
ATOM 677 N N . ILE A 1 89 ? 4.446 4.975 -14.474 1.00 92.31 89 ILE A N 1
ATOM 678 C CA . ILE A 1 89 ? 4.134 4.840 -15.902 1.00 92.31 89 ILE A CA 1
ATOM 679 C C . ILE A 1 89 ? 3.999 3.367 -16.285 1.00 92.31 89 ILE A C 1
ATOM 681 O O . ILE A 1 89 ? 3.006 2.992 -16.905 1.00 92.31 89 ILE A O 1
ATOM 685 N N . ILE A 1 90 ? 4.941 2.525 -15.858 1.00 91.19 90 ILE A N 1
ATOM 686 C CA . ILE A 1 90 ? 4.910 1.078 -16.101 1.00 91.19 90 ILE A CA 1
ATOM 687 C C . ILE A 1 90 ? 3.670 0.449 -15.444 1.00 91.19 90 ILE A C 1
ATOM 689 O O . ILE A 1 90 ? 2.991 -0.369 -16.062 1.00 91.19 90 ILE A O 1
ATOM 693 N N . ALA A 1 91 ? 3.315 0.878 -14.230 1.00 92.44 91 ALA A N 1
ATOM 694 C CA . ALA A 1 91 ? 2.143 0.388 -13.507 1.00 92.44 91 ALA A CA 1
ATOM 695 C C . ALA A 1 91 ? 0.808 0.704 -14.199 1.00 92.44 91 ALA A C 1
ATOM 697 O O . ALA A 1 91 ? -0.174 0.016 -13.948 1.00 92.44 91 ALA A O 1
ATOM 698 N N . LYS A 1 92 ? 0.744 1.688 -15.110 1.00 90.25 92 LYS A N 1
ATOM 699 C CA . LYS A 1 92 ? -0.466 1.919 -15.925 1.00 90.25 92 LYS A CA 1
ATOM 700 C C . LYS A 1 92 ? -0.740 0.773 -16.895 1.00 90.25 92 LYS A C 1
ATOM 702 O O . LYS A 1 92 ? -1.869 0.631 -17.364 1.00 90.25 92 LYS A O 1
ATOM 707 N N . HIS A 1 93 ? 0.273 -0.023 -17.239 1.00 90.56 93 HIS A N 1
ATOM 708 C CA . HIS A 1 93 ? 0.077 -1.172 -18.103 1.00 90.56 93 HIS A CA 1
ATOM 709 C C . HIS A 1 93 ? -0.726 -2.248 -17.365 1.00 90.56 93 HIS A C 1
ATOM 711 O O . HIS A 1 93 ? -0.305 -2.751 -16.324 1.00 90.56 93 HIS A O 1
ATOM 717 N N . TRP A 1 94 ? -1.864 -2.643 -17.938 1.00 94.06 94 TRP A N 1
ATOM 718 C CA . TRP A 1 94 ? -2.836 -3.532 -17.291 1.00 94.06 94 TRP A CA 1
ATOM 719 C C . TRP A 1 94 ? -2.224 -4.853 -16.801 1.00 94.06 94 TRP A C 1
ATOM 721 O O . TRP A 1 94 ? -2.609 -5.360 -15.749 1.00 94.06 94 TRP A O 1
ATOM 731 N N . LEU A 1 95 ? -1.271 -5.420 -17.554 1.00 94.00 95 LEU A N 1
ATOM 732 C CA . LEU A 1 95 ? -0.634 -6.686 -17.190 1.00 94.00 95 LEU A CA 1
ATOM 733 C C . LEU A 1 95 ? 0.259 -6.512 -15.962 1.00 94.00 95 LEU A C 1
ATOM 735 O O . LEU A 1 95 ? 0.274 -7.380 -15.092 1.00 94.00 95 LEU A O 1
ATOM 739 N N . VAL A 1 96 ? 0.966 -5.381 -15.883 1.00 92.88 96 VAL A N 1
ATOM 740 C CA . VAL A 1 96 ? 1.843 -5.078 -14.751 1.00 92.88 96 VAL A CA 1
ATOM 741 C C . VAL A 1 96 ? 0.998 -4.799 -13.516 1.00 92.88 96 VAL A C 1
ATOM 743 O O . VAL A 1 96 ? 1.223 -5.420 -12.480 1.00 92.88 96 VAL A O 1
ATOM 746 N N . ASP A 1 97 ? -0.031 -3.958 -13.644 1.00 94.50 97 ASP A N 1
ATOM 747 C CA . ASP A 1 97 ? -0.970 -3.685 -12.553 1.00 94.50 97 ASP A CA 1
ATOM 748 C C . ASP A 1 97 ? -1.572 -4.982 -11.995 1.00 94.50 97 ASP A C 1
ATOM 750 O O . ASP A 1 97 ? -1.529 -5.242 -10.789 1.00 94.50 97 ASP A O 1
ATOM 754 N N . LYS A 1 98 ? -2.046 -5.864 -12.885 1.00 95.12 98 LYS A N 1
ATOM 755 C CA . LYS A 1 98 ? -2.610 -7.160 -12.505 1.00 95.12 98 LYS A CA 1
ATOM 756 C C . LYS A 1 98 ? -1.587 -8.041 -11.789 1.00 95.12 98 LYS A C 1
ATOM 758 O O . LYS A 1 98 ? -1.929 -8.624 -10.760 1.00 95.12 98 LYS A O 1
ATOM 763 N N . ALA A 1 99 ? -0.356 -8.130 -12.291 1.00 95.56 99 ALA A N 1
ATOM 764 C CA . ALA A 1 99 ? 0.705 -8.925 -11.674 1.00 95.56 99 ALA A CA 1
ATOM 765 C C . ALA A 1 99 ? 1.076 -8.411 -10.270 1.00 95.56 99 ALA A C 1
ATOM 767 O O . ALA A 1 99 ? 1.284 -9.206 -9.353 1.00 95.56 99 ALA A O 1
ATOM 768 N N . CYS A 1 100 ? 1.097 -7.090 -10.071 1.00 95.12 100 CYS A N 1
ATOM 769 C CA . CYS A 1 100 ? 1.381 -6.476 -8.774 1.00 95.12 100 CYS A CA 1
ATOM 770 C C . CYS A 1 100 ? 0.200 -6.576 -7.792 1.00 95.12 100 CYS A C 1
ATOM 772 O O . CYS A 1 100 ? 0.413 -6.704 -6.588 1.00 95.12 100 CYS A O 1
ATOM 774 N N . ASN A 1 101 ? -1.045 -6.514 -8.275 1.00 95.25 101 ASN A N 1
ATOM 775 C CA . ASN A 1 101 ? -2.258 -6.491 -7.447 1.00 95.25 101 ASN A CA 1
ATOM 776 C C . ASN A 1 101 ? -2.780 -7.894 -7.078 1.00 95.25 101 ASN A C 1
ATOM 778 O O . ASN A 1 101 ? -3.305 -8.103 -5.983 1.00 95.25 101 ASN A O 1
ATOM 782 N N . MET A 1 102 ? -2.639 -8.883 -7.966 1.00 95.50 102 MET A N 1
ATOM 783 C CA . MET A 1 102 ? -3.179 -10.232 -7.753 1.00 95.50 102 MET A CA 1
ATOM 784 C C . MET A 1 102 ? -2.705 -10.886 -6.440 1.00 95.50 102 MET A C 1
ATOM 786 O O . MET A 1 102 ? -3.572 -11.376 -5.715 1.00 95.50 102 MET A O 1
ATOM 790 N N . PRO A 1 103 ? -1.409 -10.836 -6.059 1.00 94.56 103 PRO A N 1
ATOM 791 C CA . PRO A 1 103 ? -0.944 -11.436 -4.806 1.00 94.56 103 PRO A CA 1
ATOM 792 C C . PRO A 1 103 ? -1.608 -10.821 -3.571 1.00 94.56 103 PRO A C 1
ATOM 794 O O . PRO A 1 103 ? -1.974 -11.527 -2.638 1.00 94.56 103 PRO A O 1
ATOM 797 N N . ALA A 1 104 ? -1.816 -9.503 -3.583 1.00 94.19 104 ALA A N 1
ATOM 798 C CA . ALA A 1 104 ? -2.462 -8.790 -2.489 1.00 94.19 104 ALA A CA 1
ATOM 799 C C . ALA A 1 104 ? -3.930 -9.213 -2.326 1.00 94.19 104 ALA A C 1
ATOM 801 O O . ALA A 1 104 ? -4.431 -9.407 -1.217 1.00 94.19 104 ALA A O 1
ATOM 802 N N . ARG A 1 105 ? -4.637 -9.374 -3.450 1.00 93.94 105 ARG A N 1
ATOM 803 C CA . ARG A 1 105 ? -6.032 -9.827 -3.459 1.00 93.94 105 ARG A CA 1
ATOM 804 C C . ARG A 1 105 ? -6.172 -11.268 -2.997 1.00 93.94 105 ARG A C 1
ATOM 806 O O . ARG A 1 105 ? -7.147 -11.559 -2.311 1.00 93.94 105 ARG A O 1
ATOM 813 N N . ASP A 1 106 ? -5.241 -12.125 -3.398 1.00 95.38 106 ASP A N 1
ATOM 814 C CA . ASP A 1 106 ? -5.250 -13.541 -3.053 1.00 95.38 106 ASP A CA 1
ATOM 815 C C . ASP A 1 106 ? -4.966 -13.752 -1.562 1.00 95.38 106 ASP A C 1
ATOM 817 O O . ASP A 1 106 ? -5.765 -14.382 -0.873 1.00 95.38 106 ASP A O 1
ATOM 821 N N . ALA A 1 107 ? -3.937 -13.085 -1.028 1.00 92.00 107 ALA A N 1
ATOM 822 C CA . ALA A 1 107 ? -3.595 -13.143 0.393 1.00 92.00 107 ALA A CA 1
ATOM 823 C C . ALA A 1 107 ? -4.762 -12.729 1.309 1.00 92.00 107 ALA A C 1
ATOM 825 O O . ALA A 1 107 ? -5.001 -13.341 2.342 1.00 92.00 107 ALA A O 1
ATOM 826 N N . ILE A 1 108 ? -5.529 -11.707 0.920 1.00 92.06 108 ILE A N 1
ATOM 827 C CA . ILE A 1 108 ? -6.629 -11.169 1.742 1.00 92.06 108 ILE A CA 1
ATOM 828 C C . ILE A 1 108 ? -7.956 -11.895 1.478 1.00 92.06 108 ILE A C 1
ATOM 830 O O . ILE A 1 108 ? -8.944 -11.656 2.171 1.00 92.06 108 ILE A O 1
ATOM 834 N N . ARG A 1 109 ? -8.012 -12.798 0.491 1.00 90.94 109 ARG A N 1
ATOM 835 C CA . ARG A 1 109 ? -9.253 -13.468 0.084 1.00 90.94 109 ARG A CA 1
ATOM 836 C C . ARG A 1 109 ? -9.864 -14.313 1.197 1.00 90.94 109 ARG A C 1
ATOM 838 O O . ARG A 1 109 ? -11.083 -14.310 1.335 1.00 90.94 109 ARG A O 1
ATOM 845 N N . GLN A 1 110 ? -9.027 -15.006 1.964 1.00 89.00 110 GLN A N 1
ATOM 846 C CA . GLN A 1 110 ? -9.463 -15.840 3.088 1.00 89.00 110 GLN A CA 1
ATOM 847 C C . GLN A 1 110 ? -9.784 -15.017 4.343 1.00 89.00 110 GLN A C 1
ATOM 849 O O . GLN A 1 110 ? -10.446 -15.502 5.254 1.00 89.00 110 GLN A O 1
ATOM 854 N N . GLY A 1 111 ? -9.370 -13.748 4.376 1.00 88.25 111 GLY A N 1
ATOM 855 C CA . GLY A 1 111 ? -9.417 -12.928 5.577 1.00 88.25 111 GLY A CA 1
ATOM 856 C C . GLY A 1 111 ? -8.295 -13.278 6.552 1.00 88.25 111 GLY A C 1
ATOM 857 O O . GLY A 1 111 ? -7.285 -13.865 6.179 1.00 88.25 111 GLY A O 1
ATOM 858 N N . TYR A 1 112 ? -8.470 -12.846 7.793 1.00 88.62 112 TYR A N 1
ATOM 859 C CA . TYR A 1 112 ? -7.584 -13.143 8.909 1.00 88.62 112 TYR A CA 1
ATOM 860 C C . TYR A 1 112 ? -8.435 -13.343 10.160 1.00 88.62 112 TYR A C 1
ATOM 862 O O . TYR A 1 112 ? -9.523 -12.755 10.287 1.00 88.62 112 TYR A O 1
ATOM 870 N N . ASP A 1 113 ? -7.923 -14.161 11.069 1.00 85.81 113 ASP A N 1
ATOM 871 C CA . ASP A 1 113 ? -8.491 -14.334 12.395 1.00 85.81 113 ASP A CA 1
ATOM 872 C C . ASP A 1 113 ? -7.733 -13.501 13.420 1.00 85.81 113 ASP A C 1
ATOM 874 O O . ASP A 1 113 ? -6.587 -13.102 13.218 1.00 85.81 113 ASP A O 1
ATOM 878 N N . ILE A 1 114 ? -8.466 -13.121 14.463 1.00 84.25 114 ILE A N 1
ATOM 879 C CA . ILE A 1 114 ? -7.967 -12.297 15.553 1.00 84.25 114 ILE A CA 1
ATOM 880 C C . ILE A 1 114 ? -7.998 -13.197 16.772 1.00 84.25 114 ILE A C 1
ATOM 882 O O . ILE A 1 114 ? -9.067 -13.389 17.357 1.00 84.25 114 ILE A O 1
ATOM 886 N N . ASP A 1 115 ? -6.835 -13.730 17.111 1.00 81.75 115 ASP A N 1
ATOM 887 C CA . ASP A 1 115 ? -6.642 -14.457 18.353 1.00 81.75 115 ASP A CA 1
ATOM 888 C C . ASP A 1 115 ? -6.499 -13.427 19.476 1.00 81.75 115 ASP A C 1
ATOM 890 O O . ASP A 1 115 ? -5.758 -12.444 19.377 1.00 81.75 115 ASP A O 1
ATOM 894 N N . CYS A 1 116 ? -7.314 -13.587 20.505 1.00 78.00 116 CYS A N 1
ATOM 895 C CA . CYS A 1 116 ? -7.206 -12.867 21.762 1.00 78.00 116 CYS A CA 1
ATOM 896 C C . CYS A 1 116 ? -6.999 -13.963 22.826 1.00 78.00 116 CYS A C 1
ATOM 898 O O . CYS A 1 116 ? -7.462 -15.079 22.625 1.00 78.00 116 CYS A O 1
ATOM 900 N N . ASP A 1 117 ? -6.213 -13.702 23.871 1.00 74.62 117 ASP A N 1
ATOM 901 C CA . ASP A 1 117 ? -5.763 -14.752 24.804 1.00 74.62 117 ASP A CA 1
ATOM 902 C C . ASP A 1 117 ? -6.679 -14.925 26.045 1.00 74.62 117 ASP A C 1
ATOM 904 O O . ASP A 1 117 ? -6.314 -15.652 26.967 1.00 74.62 117 ASP A O 1
ATOM 908 N N . ASN A 1 118 ? -7.832 -14.243 26.141 1.00 68.38 118 ASN A N 1
ATOM 909 C CA . ASN A 1 118 ? -8.599 -14.105 27.396 1.00 68.38 118 ASN A CA 1
ATOM 910 C C . ASN A 1 118 ? -10.061 -14.582 27.286 1.00 68.38 118 ASN A C 1
ATOM 912 O O . ASN A 1 118 ? -10.751 -14.270 26.337 1.00 68.38 118 ASN A O 1
ATOM 916 N N . ASP A 1 119 ? -10.650 -15.161 28.336 1.00 60.84 119 ASP A N 1
ATOM 917 C CA . ASP A 1 119 ? -12.021 -15.731 28.308 1.00 60.84 119 ASP A CA 1
ATOM 918 C C . ASP A 1 119 ? -13.172 -14.823 27.760 1.00 60.84 119 ASP A C 1
ATOM 920 O O . ASP A 1 119 ? -14.216 -15.325 27.337 1.00 60.84 119 ASP A O 1
ATOM 924 N N . ASP A 1 120 ? -12.993 -13.495 27.680 1.00 63.44 120 ASP A N 1
ATOM 925 C CA . ASP A 1 120 ? -13.917 -12.519 27.061 1.00 63.44 120 ASP A CA 1
ATOM 926 C C . ASP A 1 120 ? -13.726 -12.302 25.530 1.00 63.44 120 ASP A C 1
ATOM 928 O O . ASP A 1 120 ? -14.318 -11.388 24.923 1.00 63.44 120 ASP A O 1
ATOM 932 N N . ASP A 1 121 ? -12.925 -13.139 24.866 1.00 68.31 121 ASP A N 1
ATOM 933 C CA . ASP A 1 121 ? -12.440 -12.970 23.486 1.00 68.31 121 ASP A CA 1
ATOM 934 C C . ASP A 1 121 ? -13.533 -12.736 22.444 1.00 68.31 121 ASP A C 1
ATOM 936 O O . ASP A 1 121 ? -13.361 -11.967 21.488 1.00 68.31 121 ASP A O 1
ATOM 940 N N . SER A 1 122 ? -14.704 -13.355 22.608 1.00 76.75 122 SER A N 1
ATOM 941 C CA . SER A 1 122 ? -15.763 -13.258 21.598 1.00 76.75 122 SER A CA 1
ATOM 942 C C . SER A 1 122 ? -16.354 -11.845 21.489 1.00 76.75 122 SER A C 1
ATOM 944 O O . SER A 1 122 ? -16.802 -11.432 20.415 1.00 76.75 122 SER A O 1
ATOM 946 N N . ALA A 1 123 ? -16.360 -11.071 22.580 1.00 83.62 123 ALA A N 1
ATOM 947 C CA . ALA A 1 123 ? -16.899 -9.715 22.588 1.00 83.62 123 ALA A CA 1
ATOM 948 C C . ALA A 1 123 ? -15.880 -8.703 22.046 1.00 83.62 123 ALA A C 1
ATOM 950 O O . ALA A 1 123 ? -16.249 -7.771 21.319 1.00 83.62 123 ALA A O 1
ATOM 951 N N . ILE A 1 124 ? -14.602 -8.890 22.380 1.00 85.50 124 ILE A N 1
ATOM 952 C CA . ILE A 1 124 ? -13.496 -8.038 21.930 1.00 85.50 124 ILE A CA 1
ATOM 953 C C . ILE A 1 124 ? -13.247 -8.249 20.434 1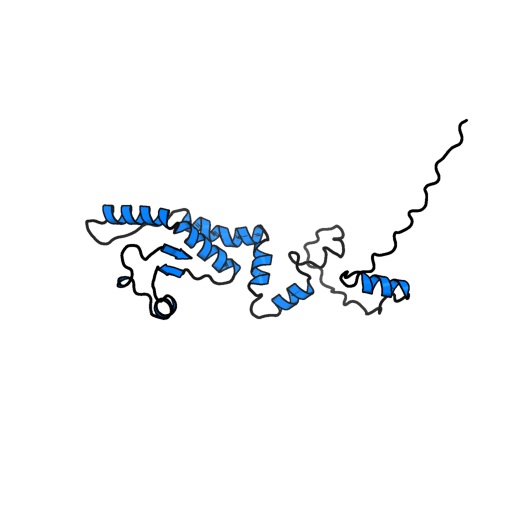.00 85.50 124 ILE A C 1
ATOM 955 O O . ILE A 1 124 ? -13.266 -7.276 19.676 1.00 85.50 124 ILE A O 1
ATOM 959 N N . SER A 1 125 ? -13.152 -9.500 19.978 1.00 85.25 125 SER A N 1
ATOM 960 C CA . SER A 1 125 ? -12.981 -9.838 18.558 1.00 85.25 125 SER A CA 1
ATOM 961 C C . SER A 1 125 ? -14.101 -9.261 17.683 1.00 85.25 125 SER A C 1
ATOM 963 O O . SER A 1 125 ? -13.835 -8.640 16.651 1.00 85.25 125 SER A O 1
ATOM 965 N N . LYS A 1 126 ? -15.369 -9.343 18.116 1.00 87.12 126 LYS A N 1
ATOM 966 C CA . LYS A 1 126 ? -16.504 -8.707 17.414 1.00 87.12 126 LYS A CA 1
ATOM 967 C C . LYS A 1 126 ? -16.361 -7.183 17.329 1.00 87.12 126 LYS A C 1
ATOM 969 O O . LYS A 1 126 ? -16.657 -6.595 16.282 1.00 87.12 126 LYS A O 1
ATOM 974 N N . LYS A 1 127 ? -15.909 -6.521 18.403 1.00 88.62 127 LYS A N 1
ATOM 975 C CA . LYS A 1 127 ? -15.654 -5.066 18.404 1.00 88.62 127 LYS A CA 1
ATOM 976 C C . LYS A 1 127 ? -14.519 -4.701 17.444 1.00 88.62 127 LYS A C 1
ATOM 978 O O . LYS A 1 127 ? -14.666 -3.719 16.713 1.00 88.62 127 LYS A O 1
ATOM 983 N N . LEU A 1 128 ? -13.440 -5.483 17.413 1.00 88.19 128 LEU A N 1
ATOM 984 C CA . LEU A 1 128 ? -12.315 -5.289 16.497 1.00 88.19 128 LEU A CA 1
ATOM 985 C C . LEU A 1 128 ? -12.753 -5.463 15.042 1.00 88.19 128 LEU A C 1
ATOM 987 O O . LEU A 1 128 ? -12.635 -4.513 14.274 1.00 88.19 128 LEU A O 1
ATOM 991 N N . ARG A 1 129 ? -13.446 -6.554 14.692 1.00 88.88 129 ARG A N 1
ATOM 992 C CA . ARG A 1 129 ? -13.987 -6.759 13.332 1.00 88.88 129 ARG A CA 1
ATOM 993 C C . ARG A 1 129 ? -14.892 -5.606 12.865 1.00 88.88 129 ARG A C 1
ATOM 995 O O . ARG A 1 129 ? -14.861 -5.208 11.698 1.00 88.88 129 ARG A O 1
ATOM 1002 N N . LYS A 1 130 ? -15.682 -5.003 13.767 1.00 90.62 130 LYS A N 1
ATOM 1003 C CA . LYS A 1 130 ? -16.490 -3.808 13.447 1.00 90.62 130 LYS A CA 1
ATOM 1004 C C . LYS A 1 130 ? -15.616 -2.584 13.138 1.00 90.62 130 LYS A C 1
ATOM 1006 O O . LYS A 1 130 ? -15.955 -1.800 12.247 1.00 90.62 130 LYS A O 1
ATOM 1011 N N . ARG A 1 131 ? -14.507 -2.404 13.861 1.00 89.69 131 ARG A N 1
ATOM 1012 C CA . ARG A 1 131 ? -13.535 -1.324 13.618 1.00 89.69 131 ARG A CA 1
ATOM 1013 C C . ARG A 1 131 ? -12.723 -1.570 12.348 1.00 89.69 131 ARG A C 1
ATOM 1015 O O . ARG A 1 131 ? -12.520 -0.613 11.608 1.00 89.69 131 ARG A O 1
ATOM 1022 N N . ASP A 1 132 ? -12.378 -2.811 12.028 1.00 90.25 132 ASP A N 1
ATOM 1023 C CA . ASP A 1 132 ? -11.660 -3.168 10.797 1.00 90.25 132 ASP A CA 1
ATOM 1024 C C . ASP A 1 132 ? -12.417 -2.712 9.552 1.00 90.25 132 ASP A C 1
ATOM 1026 O O . ASP A 1 132 ? -11.841 -2.116 8.640 1.00 90.25 132 ASP A O 1
ATOM 1030 N N . LYS A 1 133 ? -13.744 -2.905 9.552 1.00 89.06 133 LYS A N 1
ATOM 1031 C CA . LYS A 1 133 ? -14.624 -2.398 8.493 1.00 89.06 133 LYS A CA 1
ATOM 1032 C C . LYS A 1 133 ? -14.665 -0.868 8.460 1.00 89.06 133 LYS A C 1
ATOM 1034 O O . LYS A 1 133 ? -14.649 -0.289 7.376 1.00 89.06 133 LYS A O 1
ATOM 1039 N N . LYS A 1 134 ? -14.701 -0.208 9.626 1.00 91.25 134 LYS A N 1
ATOM 1040 C CA . LYS A 1 134 ? -14.700 1.264 9.733 1.00 91.25 134 LYS A CA 1
ATOM 1041 C C . LYS A 1 134 ? -13.422 1.873 9.149 1.00 91.25 134 LYS A C 1
ATOM 1043 O O . LYS A 1 134 ? -13.508 2.851 8.416 1.00 91.25 134 LYS A O 1
ATOM 1048 N N . TYR A 1 135 ? -12.267 1.292 9.464 1.00 91.88 135 TYR A N 1
ATOM 1049 C CA . TYR A 1 135 ? -10.954 1.783 9.035 1.00 91.88 135 TYR A CA 1
ATOM 1050 C C . TYR A 1 135 ? -10.446 1.136 7.743 1.00 91.88 135 TYR A C 1
ATOM 1052 O O . TYR A 1 135 ? -9.335 1.426 7.324 1.00 91.88 135 TYR A O 1
ATOM 1060 N N . ARG A 1 136 ? -11.250 0.276 7.103 1.00 93.12 136 ARG A N 1
ATOM 1061 C CA . ARG A 1 136 ? -10.938 -0.376 5.823 1.00 93.12 136 ARG A CA 1
ATOM 1062 C C . ARG A 1 136 ? -9.567 -1.066 5.823 1.00 93.12 136 ARG A C 1
ATOM 1064 O O . ARG A 1 136 ? -8.839 -0.989 4.839 1.00 93.12 136 ARG A O 1
ATOM 1071 N N . ILE A 1 137 ? -9.228 -1.788 6.893 1.00 92.38 137 ILE A N 1
ATOM 1072 C CA . ILE A 1 137 ? -7.897 -2.408 7.056 1.00 92.38 137 ILE A CA 1
ATOM 1073 C C . ILE A 1 137 ? -7.541 -3.303 5.861 1.00 92.38 137 ILE A C 1
ATOM 1075 O O . ILE A 1 137 ? -6.458 -3.185 5.299 1.00 92.38 137 ILE A O 1
ATOM 1079 N N . GLN A 1 138 ? -8.486 -4.115 5.380 1.00 92.06 138 GLN A N 1
ATOM 1080 C CA . GLN A 1 138 ? -8.281 -4.957 4.195 1.00 92.06 138 GLN A CA 1
ATOM 1081 C C . GLN A 1 138 ? -7.930 -4.170 2.925 1.00 92.06 138 GLN A C 1
ATOM 1083 O O . GLN A 1 138 ? -7.248 -4.695 2.052 1.00 92.06 138 GLN A O 1
ATOM 1088 N N . HIS A 1 139 ? -8.416 -2.937 2.780 1.00 93.12 139 HIS A N 1
ATOM 1089 C CA . HIS A 1 139 ? -8.070 -2.090 1.642 1.00 93.12 139 HIS A CA 1
ATOM 1090 C C . HIS A 1 139 ? -6.624 -1.605 1.758 1.00 93.12 139 HIS A C 1
ATOM 1092 O O . HIS A 1 139 ? -5.858 -1.793 0.819 1.00 93.12 139 HIS A O 1
ATOM 1098 N N . HIS A 1 140 ? -6.229 -1.106 2.929 1.00 93.75 140 HIS A N 1
ATOM 1099 C CA . HIS A 1 140 ? -4.860 -0.648 3.170 1.00 93.75 140 HIS A CA 1
ATOM 1100 C C . HIS A 1 140 ? -3.833 -1.782 3.092 1.00 93.75 140 HIS A C 1
ATOM 1102 O O . HIS A 1 140 ? -2.753 -1.588 2.545 1.00 93.75 140 HIS A O 1
ATOM 1108 N N . LEU A 1 141 ? -4.179 -2.994 3.540 1.00 92.81 141 LEU A N 1
ATOM 1109 C CA . LEU A 1 141 ? -3.328 -4.175 3.358 1.00 92.81 141 LEU A CA 1
ATOM 1110 C C . LEU A 1 141 ? -3.134 -4.517 1.871 1.00 92.81 141 LEU A C 1
ATOM 1112 O O . LEU A 1 141 ? -2.023 -4.851 1.456 1.00 92.81 141 LEU A O 1
ATOM 1116 N N . LYS A 1 142 ? -4.189 -4.390 1.048 1.00 93.94 142 LYS A N 1
ATOM 1117 C CA . LYS A 1 142 ? -4.073 -4.582 -0.408 1.00 93.94 142 LYS A CA 1
ATOM 1118 C C . LYS A 1 142 ? -3.141 -3.547 -1.023 1.00 93.94 142 LYS A C 1
ATOM 1120 O O . LYS A 1 142 ? -2.254 -3.912 -1.788 1.00 93.94 142 LYS A O 1
ATOM 1125 N N . GLU A 1 143 ? -3.336 -2.279 -0.675 1.00 93.50 143 GLU A N 1
ATOM 1126 C CA . GLU A 1 143 ? -2.519 -1.168 -1.167 1.00 93.50 143 GLU A CA 1
ATOM 1127 C C . GLU A 1 143 ? -1.056 -1.298 -0.748 1.00 93.50 143 GLU A C 1
ATOM 1129 O O . GLU A 1 143 ? -0.170 -1.043 -1.559 1.00 93.50 143 GLU A O 1
ATOM 1134 N N . LEU A 1 144 ? -0.790 -1.746 0.480 1.00 94.81 144 LEU A N 1
ATOM 1135 C CA . LEU A 1 144 ? 0.565 -1.930 0.985 1.00 94.81 144 LEU A CA 1
ATOM 1136 C C . LEU A 1 144 ? 1.349 -2.940 0.145 1.00 94.81 144 LEU A C 1
ATOM 1138 O O . LEU A 1 144 ? 2.461 -2.647 -0.292 1.00 94.81 144 LEU A O 1
ATOM 1142 N N . ILE A 1 145 ? 0.751 -4.096 -0.148 1.00 94.75 145 ILE A N 1
ATOM 1143 C CA . ILE A 1 145 ? 1.389 -5.123 -0.980 1.00 94.75 145 ILE A CA 1
ATOM 1144 C C . ILE A 1 145 ? 1.462 -4.667 -2.442 1.00 94.75 145 ILE A C 1
ATOM 1146 O O . ILE A 1 145 ? 2.498 -4.831 -3.086 1.00 94.75 145 ILE A O 1
ATOM 1150 N N . HIS A 1 146 ? 0.381 -4.090 -2.970 1.00 95.38 146 HIS A N 1
ATOM 1151 C CA . HIS A 1 146 ? 0.312 -3.647 -4.360 1.00 95.38 146 HIS A CA 1
ATOM 1152 C C . HIS A 1 146 ? 1.354 -2.560 -4.659 1.00 95.38 146 HIS A C 1
ATOM 1154 O O . HIS A 1 146 ? 2.211 -2.749 -5.521 1.00 95.38 146 HIS A O 1
ATOM 1160 N N . PHE A 1 147 ? 1.348 -1.458 -3.906 1.00 94.56 147 PHE A N 1
ATOM 1161 C CA . PHE A 1 147 ? 2.301 -0.366 -4.097 1.00 94.56 147 PHE A CA 1
ATOM 1162 C C . PHE A 1 147 ? 3.713 -0.725 -3.639 1.00 94.56 147 PHE A C 1
ATOM 1164 O O . PHE A 1 147 ? 4.672 -0.248 -4.239 1.00 94.56 147 PHE A O 1
ATOM 1171 N N . GLY A 1 148 ? 3.861 -1.619 -2.657 1.00 94.94 148 GLY A N 1
ATOM 1172 C CA . GLY A 1 148 ? 5.160 -2.191 -2.307 1.00 94.94 148 GLY A CA 1
ATOM 1173 C C . GLY A 1 148 ? 5.803 -2.927 -3.484 1.00 94.94 148 GLY A C 1
ATOM 1174 O O . GLY A 1 148 ? 6.997 -2.787 -3.719 1.00 94.94 148 GLY A O 1
ATOM 1175 N N . ARG A 1 149 ? 5.009 -3.640 -4.292 1.00 94.31 149 ARG A N 1
ATOM 1176 C CA . ARG A 1 149 ? 5.492 -4.300 -5.515 1.00 94.31 149 ARG A CA 1
ATOM 1177 C C . ARG A 1 149 ? 5.720 -3.337 -6.680 1.00 94.31 149 ARG A C 1
ATOM 1179 O O . ARG A 1 149 ? 6.623 -3.576 -7.468 1.00 94.31 149 ARG A O 1
ATOM 1186 N N . VAL A 1 150 ? 4.925 -2.271 -6.798 1.00 94.12 150 VAL A N 1
ATOM 1187 C CA . VAL A 1 150 ? 5.078 -1.268 -7.871 1.00 94.12 150 VAL A CA 1
ATOM 1188 C C . VAL A 1 150 ? 6.318 -0.391 -7.664 1.00 94.12 150 VAL A C 1
ATOM 1190 O O . VAL A 1 150 ? 7.055 -0.133 -8.613 1.00 94.12 150 VAL A O 1
ATOM 1193 N N . TYR A 1 151 ? 6.549 0.073 -6.433 1.00 93.94 151 TYR A N 1
ATOM 1194 C CA . TYR A 1 151 ? 7.591 1.058 -6.117 1.00 93.94 151 TYR A CA 1
ATOM 1195 C C . TYR A 1 151 ? 8.798 0.470 -5.375 1.00 93.94 151 TYR A C 1
ATOM 1197 O O . TYR A 1 151 ? 9.738 1.195 -5.071 1.00 93.94 151 TYR A O 1
ATOM 1205 N N . GLY A 1 152 ? 8.774 -0.824 -5.051 1.00 90.94 152 GLY A N 1
ATOM 1206 C CA . GLY A 1 152 ? 9.811 -1.492 -4.257 1.00 90.94 152 GLY A CA 1
ATOM 1207 C C . GLY A 1 152 ? 9.646 -1.339 -2.739 1.00 90.94 152 GLY A C 1
ATOM 1208 O O . GLY A 1 152 ? 10.355 -1.995 -1.982 1.00 90.94 152 GLY A O 1
ATOM 1209 N N . GLY A 1 153 ? 8.699 -0.520 -2.273 1.00 90.94 153 GLY A N 1
ATOM 1210 C CA . GLY A 1 153 ? 8.396 -0.362 -0.853 1.00 90.94 153 GLY A CA 1
ATOM 1211 C C . GLY A 1 153 ? 7.168 0.509 -0.600 1.00 90.94 153 GLY A C 1
ATOM 1212 O O . GLY A 1 153 ? 6.845 1.408 -1.378 1.00 90.94 153 GLY A O 1
ATOM 1213 N N . ARG A 1 154 ? 6.462 0.237 0.500 1.00 92.00 154 ARG A N 1
ATOM 1214 C CA . ARG A 1 154 ? 5.338 1.046 0.986 1.00 92.00 154 ARG A CA 1
ATOM 1215 C C . ARG A 1 154 ? 5.290 0.977 2.508 1.00 92.00 154 ARG A C 1
ATOM 1217 O O . ARG A 1 154 ? 5.438 -0.096 3.083 1.00 92.00 154 ARG A O 1
ATOM 1224 N N . LEU A 1 155 ? 5.065 2.124 3.138 1.00 91.69 155 LEU A N 1
ATOM 1225 C CA . LEU A 1 155 ? 4.887 2.246 4.581 1.00 91.69 155 LEU A CA 1
ATOM 1226 C C . LEU A 1 155 ? 3.405 2.468 4.892 1.00 91.69 155 LEU A C 1
ATOM 1228 O O . LEU A 1 155 ? 2.708 3.112 4.107 1.00 91.69 155 LEU A O 1
ATOM 1232 N N . ALA A 1 156 ? 2.952 1.933 6.025 1.00 91.50 156 ALA A N 1
ATOM 1233 C CA . ALA A 1 156 ? 1.646 2.226 6.601 1.00 91.50 156 ALA A CA 1
ATOM 1234 C C . ALA A 1 156 ? 1.840 3.149 7.805 1.00 91.50 156 ALA A C 1
ATOM 1236 O O . ALA A 1 156 ? 2.524 2.785 8.761 1.00 91.50 156 ALA A O 1
ATOM 1237 N N . LEU A 1 157 ? 1.239 4.333 7.764 1.00 90.50 157 LEU A N 1
ATOM 1238 C CA . LEU A 1 157 ? 1.291 5.303 8.846 1.00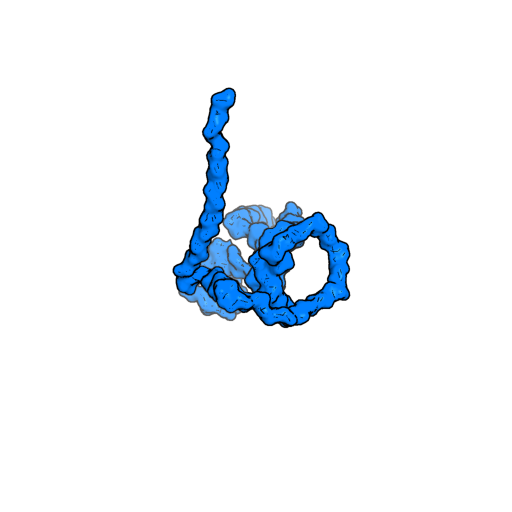 90.50 157 LEU A CA 1
ATOM 1239 C C . LEU A 1 157 ? -0.026 5.293 9.620 1.00 90.50 157 LEU A C 1
ATOM 1241 O O . LEU A 1 157 ? -1.095 5.552 9.063 1.00 90.50 157 LEU A O 1
ATOM 1245 N N . PHE A 1 158 ? 0.052 5.055 10.928 1.00 91.06 158 PHE A N 1
ATOM 1246 C CA . PHE A 1 158 ? -1.086 5.225 11.824 1.00 91.06 158 PHE A CA 1
ATOM 1247 C C . PHE A 1 158 ? -1.370 6.714 12.017 1.00 91.06 158 PHE A C 1
ATOM 1249 O O . PHE A 1 158 ? -0.560 7.460 12.567 1.00 91.06 158 PHE A O 1
ATOM 1256 N N . VAL A 1 159 ? -2.534 7.160 11.557 1.00 91.69 159 VAL A N 1
ATOM 1257 C CA . VAL A 1 159 ? -2.964 8.553 11.660 1.00 91.69 159 VAL A CA 1
ATOM 1258 C C . VAL A 1 159 ? -3.583 8.775 13.032 1.00 91.69 159 VAL A C 1
ATOM 1260 O O . VAL A 1 159 ? -4.665 8.257 13.335 1.00 91.69 159 VAL A O 1
ATOM 1263 N N . VAL A 1 160 ? -2.897 9.570 13.848 1.00 92.56 160 VAL A N 1
ATOM 1264 C CA . VAL A 1 160 ? -3.311 9.933 15.203 1.00 92.56 160 VAL A CA 1
ATOM 1265 C C . VAL A 1 160 ? -3.485 11.448 15.262 1.00 92.56 160 VAL A C 1
ATOM 1267 O O . VAL A 1 160 ? -2.630 12.203 14.810 1.00 92.56 160 VAL A O 1
ATOM 1270 N N . GLU A 1 161 ? -4.620 11.899 15.785 1.00 91.19 161 GLU A N 1
ATOM 1271 C CA . GLU A 1 161 ? -4.868 13.310 16.064 1.00 91.19 161 GLU A CA 1
ATOM 1272 C C . GLU A 1 161 ? -4.118 13.705 17.337 1.00 91.19 161 GLU A C 1
ATOM 1274 O O . GLU A 1 161 ? -4.446 13.241 18.427 1.00 91.19 161 GLU A O 1
ATOM 1279 N N . THR A 1 162 ? -3.089 14.531 17.175 1.00 88.25 162 THR A N 1
ATOM 1280 C CA . THR A 1 162 ? -2.238 15.054 18.247 1.00 88.25 162 THR A CA 1
ATOM 1281 C C . THR A 1 162 ? -1.955 16.532 17.992 1.00 88.25 162 THR A C 1
ATOM 1283 O O . THR A 1 162 ? -1.962 16.977 16.842 1.00 88.25 162 THR A O 1
ATOM 1286 N N . SER A 1 163 ? -1.705 17.298 19.054 1.00 87.31 163 SER A N 1
ATOM 1287 C CA . SER A 1 163 ? -1.309 18.708 18.962 1.00 87.31 163 SER A CA 1
ATOM 1288 C C . SER A 1 163 ? 0.081 18.883 18.345 1.00 87.31 163 SER A C 1
ATOM 1290 O O . SER A 1 163 ? 0.298 19.851 17.621 1.00 87.31 163 SER A O 1
ATOM 1292 N N . ASN A 1 164 ? 0.986 17.919 18.568 1.00 88.38 164 ASN A N 1
ATOM 1293 C CA . ASN A 1 164 ? 2.378 17.960 18.108 1.00 88.38 164 ASN A CA 1
ATOM 1294 C C . ASN A 1 164 ? 2.721 16.742 17.226 1.00 88.38 164 ASN A C 1
ATOM 1296 O O . ASN A 1 164 ? 3.338 15.786 17.699 1.00 88.38 164 ASN A O 1
ATOM 1300 N N . PRO A 1 165 ? 2.362 16.748 15.926 1.00 88.06 165 PRO A N 1
ATOM 1301 C CA . PRO A 1 165 ? 2.596 15.600 15.047 1.00 88.06 165 PRO A CA 1
ATOM 1302 C C . PRO A 1 165 ? 4.075 15.248 14.862 1.00 88.06 165 PRO A C 1
ATOM 1304 O O . PRO A 1 165 ? 4.416 14.073 14.792 1.00 88.06 165 PRO A O 1
ATOM 1307 N N . LYS A 1 166 ? 4.956 16.252 14.783 1.00 88.25 166 LYS A N 1
ATOM 1308 C CA . LYS A 1 166 ? 6.382 16.039 14.496 1.00 88.25 166 LYS A CA 1
ATOM 1309 C C . LYS A 1 166 ? 7.060 15.202 15.584 1.00 88.25 166 LYS A C 1
ATOM 1311 O O . LYS A 1 166 ? 7.605 14.147 15.292 1.00 88.25 166 LYS A O 1
ATOM 1316 N N . GLU A 1 167 ? 6.939 15.641 16.831 1.00 88.94 167 GLU A N 1
ATOM 1317 C CA . GLU A 1 167 ? 7.504 14.953 17.994 1.00 88.94 167 GLU A CA 1
ATOM 1318 C C . GLU A 1 167 ? 6.899 13.553 18.182 1.00 88.94 167 GLU A C 1
ATOM 1320 O O . GLU A 1 167 ? 7.601 12.605 18.522 1.00 88.94 167 GLU A O 1
ATOM 1325 N N . TRP A 1 168 ? 5.602 13.394 17.903 1.00 88.81 168 TRP A N 1
ATOM 1326 C CA . TRP A 1 168 ? 4.933 12.097 18.001 1.00 88.81 168 TRP A CA 1
ATOM 1327 C C . TRP A 1 168 ? 5.505 11.053 17.031 1.00 88.81 168 TRP A C 1
ATOM 1329 O O . TRP A 1 168 ? 5.696 9.905 17.420 1.00 88.81 168 TRP A O 1
ATOM 1339 N N . TYR A 1 169 ? 5.765 11.436 15.776 1.00 89.75 169 TYR A N 1
ATOM 1340 C CA . TYR A 1 169 ? 6.243 10.511 14.740 1.00 89.75 169 TYR A CA 1
ATOM 1341 C C . TYR A 1 169 ? 7.769 10.342 14.699 1.00 89.75 169 TYR A C 1
ATOM 1343 O O . TYR A 1 169 ? 8.245 9.390 14.085 1.00 89.75 169 TYR A O 1
ATOM 1351 N N . GLU A 1 170 ? 8.532 11.239 15.327 1.00 91.19 170 GLU A N 1
ATOM 1352 C CA . GLU A 1 170 ? 9.982 11.072 15.515 1.00 91.19 170 GLU A CA 1
ATOM 1353 C C . GLU A 1 170 ? 10.303 10.063 16.627 1.00 91.19 170 GLU A C 1
ATOM 1355 O O . GLU A 1 170 ? 11.316 9.365 16.563 1.00 91.19 170 GLU A O 1
ATOM 1360 N N . ASN A 1 171 ? 9.425 9.954 17.624 1.00 89.62 171 ASN A N 1
ATOM 1361 C CA . ASN A 1 171 ? 9.580 9.023 18.732 1.00 89.62 171 ASN A CA 1
ATOM 1362 C C . ASN A 1 171 ? 9.101 7.600 18.381 1.00 89.62 171 ASN A C 1
ATOM 1364 O O . ASN A 1 171 ? 8.250 7.419 17.503 1.00 89.62 171 ASN A O 1
ATOM 1368 N N . PRO A 1 172 ? 9.599 6.565 19.089 1.00 89.75 172 PRO A N 1
ATOM 1369 C CA . PRO A 1 172 ? 9.069 5.212 18.971 1.00 89.75 172 PRO A CA 1
ATOM 1370 C C . PRO A 1 172 ? 7.556 5.182 19.209 1.00 89.75 172 PRO A C 1
ATOM 1372 O O . PRO A 1 172 ? 7.045 5.815 20.134 1.00 89.75 172 PRO A O 1
ATOM 1375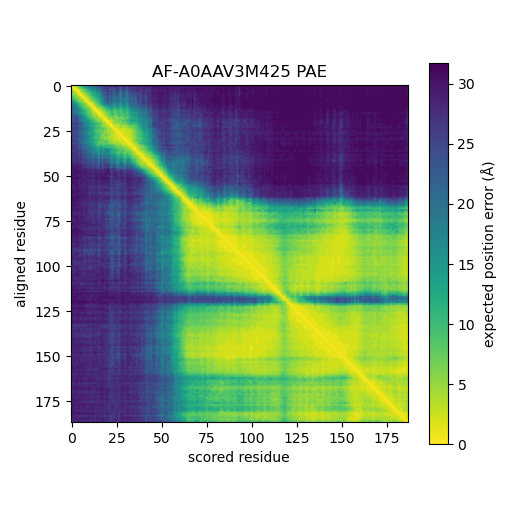 N N . PHE A 1 173 ? 6.835 4.432 18.374 1.00 87.50 173 PHE A N 1
ATOM 1376 C CA . PHE A 1 173 ? 5.378 4.386 18.431 1.00 87.50 173 PHE A CA 1
ATOM 1377 C C . PHE A 1 173 ? 4.892 3.799 19.764 1.00 87.50 173 PHE A C 1
ATOM 1379 O O . PHE A 1 173 ? 5.135 2.629 20.058 1.00 87.50 173 PHE A O 1
ATOM 1386 N N . ASN A 1 174 ? 4.176 4.613 20.544 1.00 87.69 174 ASN A N 1
ATOM 1387 C CA . ASN A 1 174 ? 3.601 4.218 21.824 1.00 87.69 174 ASN A CA 1
ATOM 1388 C C . ASN A 1 174 ? 2.075 4.054 21.714 1.00 87.69 174 ASN A C 1
ATOM 1390 O O . ASN A 1 174 ? 1.349 5.025 21.487 1.00 87.69 174 ASN A O 1
ATOM 1394 N N . LEU A 1 175 ? 1.593 2.825 21.906 1.00 85.44 175 LEU A N 1
ATOM 1395 C CA . LEU A 1 175 ? 0.167 2.485 21.884 1.00 85.44 175 LEU A CA 1
ATOM 1396 C C . LEU A 1 175 ? -0.591 3.078 23.079 1.00 85.44 175 LEU A C 1
ATOM 1398 O O . LEU A 1 175 ? -1.733 3.507 22.917 1.00 85.44 175 LEU A O 1
ATOM 1402 N N . ASP A 1 176 ? 0.053 3.174 24.243 1.00 87.12 176 ASP A N 1
ATOM 1403 C CA . ASP A 1 176 ? -0.581 3.648 25.479 1.00 87.12 176 ASP A CA 1
ATOM 1404 C C . ASP A 1 176 ? -0.890 5.149 25.433 1.00 87.12 176 ASP A C 1
ATOM 14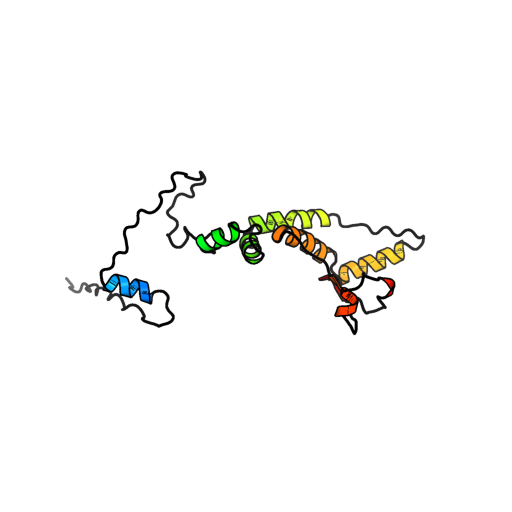06 O O . ASP A 1 176 ? -1.828 5.629 26.070 1.00 87.12 176 ASP A O 1
ATOM 1410 N N . GLY A 1 177 ? -0.142 5.902 24.622 1.00 85.88 177 GLY A N 1
ATOM 1411 C CA . GLY A 1 177 ? -0.394 7.324 24.392 1.00 85.88 177 GLY A CA 1
ATOM 1412 C C . GLY A 1 177 ? -1.618 7.603 23.508 1.00 85.88 177 GLY A C 1
ATOM 1413 O O . GLY A 1 177 ? -2.028 8.757 23.376 1.00 85.88 177 GLY A O 1
ATOM 1414 N N . VAL A 1 178 ? -2.219 6.580 22.888 1.00 90.06 178 VAL A N 1
ATOM 1415 C CA . VAL A 1 178 ? -3.369 6.749 21.991 1.00 90.06 178 VAL A CA 1
ATOM 1416 C C . VAL A 1 178 ? -4.669 6.718 22.791 1.00 90.06 178 VAL A C 1
ATOM 1418 O O . VAL A 1 178 ? -5.260 5.667 23.042 1.00 90.06 178 VAL A O 1
ATOM 1421 N N . THR A 1 179 ? -5.176 7.897 23.147 1.00 89.06 179 THR A N 1
ATOM 1422 C CA . THR A 1 179 ? -6.448 8.005 23.873 1.00 89.06 179 THR A CA 1
ATOM 1423 C C . THR A 1 179 ? -7.675 7.836 22.965 1.00 89.06 179 THR A C 1
ATOM 1425 O O . THR A 1 179 ? -7.625 7.874 21.726 1.00 89.06 179 THR A O 1
ATOM 1428 N N . LYS A 1 180 ? -8.837 7.621 23.595 1.00 88.19 180 LYS A N 1
ATOM 1429 C CA . LYS A 1 180 ? -10.112 7.390 22.908 1.00 88.19 180 LYS A CA 1
ATOM 1430 C C . LYS A 1 180 ? -10.453 8.558 21.973 1.00 88.19 180 LYS A C 1
ATOM 1432 O O . LYS A 1 180 ? -10.765 9.652 22.417 1.00 88.19 180 LYS A O 1
ATOM 1437 N N . GLY A 1 181 ? -10.504 8.277 20.671 1.00 86.50 181 GLY A N 1
ATOM 1438 C CA . GLY A 1 181 ? -10.910 9.242 19.639 1.00 86.50 181 GLY A CA 1
ATOM 1439 C C . GLY A 1 181 ? -9.755 9.861 18.849 1.00 86.50 181 GLY A C 1
ATOM 1440 O O . GLY A 1 181 ? -10.009 10.385 17.759 1.00 86.50 181 GLY A O 1
ATOM 1441 N N . MET A 1 182 ? -8.513 9.707 19.325 1.00 91.06 182 MET A N 1
ATOM 1442 C CA . MET A 1 182 ? -7.319 10.205 18.635 1.00 91.06 182 MET A CA 1
ATOM 1443 C C . MET A 1 182 ? -7.040 9.438 17.336 1.00 91.06 182 MET A C 1
ATOM 1445 O O . MET A 1 182 ? -6.683 10.033 16.326 1.00 91.06 182 MET A O 1
ATOM 1449 N N . TYR A 1 183 ? -7.242 8.117 17.319 1.00 91.38 183 TYR A N 1
ATOM 1450 C CA . TYR A 1 183 ? -6.951 7.297 16.139 1.00 91.38 183 TYR A CA 1
ATOM 1451 C C . TYR A 1 183 ? -7.955 7.507 14.991 1.00 91.38 183 TYR A C 1
ATOM 1453 O O . TYR A 1 183 ? -9.148 7.177 15.106 1.00 91.38 183 TYR A O 1
ATOM 1461 N N . LYS A 1 184 ? -7.458 8.004 13.852 1.00 91.25 184 LYS A N 1
ATOM 1462 C CA . LYS A 1 184 ? -8.254 8.315 12.654 1.00 91.25 184 LYS A CA 1
ATOM 1463 C C . LYS A 1 184 ? -8.164 7.259 11.554 1.00 91.25 184 LYS A C 1
ATOM 1465 O O . LYS A 1 184 ? -9.089 7.187 10.748 1.00 91.25 184 LYS A O 1
ATOM 1470 N N . GLY A 1 185 ? -7.133 6.416 11.537 1.00 91.00 185 GLY A N 1
ATOM 1471 C CA . GLY A 1 185 ? -6.995 5.335 10.555 1.00 91.00 185 GLY A CA 1
ATOM 1472 C C . GLY A 1 185 ? -5.554 5.105 10.113 1.00 91.00 185 GLY A C 1
ATOM 1473 O O . GLY A 1 185 ? -4.626 5.459 10.834 1.00 91.00 185 GLY A O 1
ATOM 1474 N N . ILE A 1 186 ? -5.387 4.522 8.924 1.00 91.62 186 ILE A N 1
ATOM 1475 C CA . ILE A 1 186 ? -4.090 4.177 8.321 1.00 91.62 186 ILE A CA 1
ATOM 1476 C C . ILE A 1 186 ? -3.972 4.886 6.966 1.00 91.62 186 ILE A C 1
ATOM 1478 O O . ILE A 1 186 ? -4.978 5.039 6.269 1.00 91.62 186 ILE A O 1
ATOM 1482 N N . LYS A 1 187 ? -2.769 5.339 6.605 1.00 83.75 187 LYS A N 1
ATOM 1483 C CA . LYS A 1 187 ? -2.433 5.891 5.281 1.00 83.75 187 LYS A CA 1
ATOM 1484 C C . LYS A 1 187 ? -1.153 5.282 4.720 1.00 83.75 187 LYS A C 1
ATOM 1486 O O . LYS A 1 187 ? -0.288 4.919 5.540 1.00 83.75 187 LYS A O 1
#

Solvent-accessible surface area (backbone atoms only — not comparable to full-atom values): 12017 Å² total; per-residue (Å²): 143,83,93,80,81,81,74,81,73,77,82,75,77,72,78,80,83,82,48,100,85,47,86,60,44,64,62,53,53,36,53,75,70,69,52,86,71,81,91,65,85,71,85,78,77,93,70,82,72,94,74,80,79,89,64,87,63,54,76,84,57,66,43,37,61,84,82,34,53,44,70,59,52,48,56,31,62,73,40,99,61,52,47,68,70,50,34,57,45,54,44,67,39,66,69,50,36,47,64,34,38,48,61,27,54,56,66,53,66,84,57,83,85,75,87,64,97,49,101,64,34,74,62,53,45,54,54,47,57,56,47,40,64,73,55,39,46,74,57,55,54,30,48,40,47,20,43,19,61,56,65,75,55,62,78,81,43,78,42,62,69,63,97,54,61,67,68,57,70,75,43,80,87,60,73,86,77,62,52,96,82,28,68,75,41,71,85